Protein AF-A0A1G9VPM2-F1 (afdb_monomer)

Nearest PDB structures (foldseek):
  6loo-assembly1_B  TM=2.259E-01  e=4.393E+00  Alkalihalobacillus alcalophilus ATCC 27647 = CGMCC 1.3604
  2yfb-assembly1_A  TM=1.551E-01  e=5.822E+00  Pseudomonas putida KT2440

Structure (mmCIF, N/CA/C/O backbone):
data_AF-A0A1G9VPM2-F1
#
_entry.id   AF-A0A1G9VPM2-F1
#
loop_
_atom_site.group_PDB
_atom_site.id
_atom_site.type_symbol
_atom_site.label_atom_id
_atom_site.label_alt_id
_atom_site.label_comp_id
_atom_site.label_asym_id
_atom_site.label_entity_id
_atom_site.label_seq_id
_atom_site.pdbx_PDB_ins_code
_atom_site.Cartn_x
_atom_site.Cartn_y
_atom_site.Cartn_z
_atom_site.occupancy
_atom_site.B_iso_or_equiv
_atom_site.auth_seq_id
_atom_site.auth_comp_id
_atom_site.auth_asym_id
_atom_site.auth_atom_id
_atom_site.pdbx_PDB_model_num
ATOM 1 N N . MET A 1 1 ? 4.535 23.748 -28.352 1.00 42.66 1 MET A N 1
ATOM 2 C CA . MET A 1 1 ? 5.182 22.486 -28.785 1.00 42.66 1 MET A CA 1
ATOM 3 C C . MET A 1 1 ? 6.521 22.202 -28.089 1.00 42.66 1 MET A C 1
ATOM 5 O O . MET A 1 1 ? 7.057 21.137 -28.336 1.00 42.66 1 MET A O 1
ATOM 9 N N . TYR A 1 2 ? 7.039 23.071 -27.203 1.00 47.09 2 TYR A N 1
ATOM 10 C CA . TYR A 1 2 ? 8.319 22.842 -26.506 1.00 47.09 2 TYR A CA 1
ATOM 11 C C . TYR A 1 2 ? 8.196 22.424 -25.026 1.00 47.09 2 TYR A C 1
ATOM 13 O O . TYR A 1 2 ? 9.146 21.862 -24.502 1.00 47.09 2 TYR A O 1
ATOM 21 N N . GLU A 1 3 ? 7.049 22.626 -24.366 1.00 48.09 3 GLU A N 1
ATOM 22 C CA . GLU A 1 3 ? 6.873 22.279 -22.938 1.00 48.09 3 GLU A CA 1
ATOM 23 C C . GLU A 1 3 ? 6.737 20.767 -22.681 1.00 48.09 3 GLU A C 1
ATOM 25 O O . GLU A 1 3 ? 7.249 20.265 -21.685 1.00 48.09 3 GLU A O 1
ATOM 30 N N . ASN A 1 4 ? 6.140 20.009 -23.610 1.00 54.69 4 ASN A N 1
ATOM 31 C CA . ASN A 1 4 ? 5.907 18.573 -23.405 1.00 54.69 4 ASN A CA 1
ATOM 32 C C . ASN A 1 4 ? 7.199 17.733 -23.397 1.00 54.69 4 ASN A C 1
ATOM 34 O O . ASN A 1 4 ? 7.243 16.708 -22.731 1.00 54.69 4 ASN A O 1
ATOM 38 N N . ASN A 1 5 ? 8.257 18.154 -24.103 1.00 59.53 5 ASN A N 1
ATOM 39 C CA . ASN A 1 5 ? 9.505 17.378 -24.176 1.00 59.53 5 ASN A CA 1
ATOM 40 C C . ASN A 1 5 ? 10.356 17.495 -22.901 1.00 59.53 5 ASN A C 1
ATOM 42 O O . ASN A 1 5 ? 11.110 16.579 -22.589 1.00 59.53 5 ASN A O 1
ATOM 46 N N . SER A 1 6 ? 10.266 18.611 -22.169 1.00 63.06 6 SER A N 1
ATOM 47 C CA . SER A 1 6 ? 11.008 18.787 -20.913 1.00 63.06 6 SER A CA 1
ATOM 48 C C . SER A 1 6 ? 10.388 18.014 -19.752 1.00 63.06 6 SER A C 1
ATOM 50 O O . SER A 1 6 ? 11.114 17.508 -18.899 1.00 63.06 6 SER A O 1
ATOM 52 N N . GLU A 1 7 ? 9.058 17.915 -19.715 1.00 67.69 7 GLU A N 1
ATOM 53 C CA . GLU A 1 7 ? 8.333 17.210 -18.652 1.00 67.69 7 GLU A CA 1
ATOM 54 C C . GLU A 1 7 ? 8.510 15.686 -18.755 1.00 67.69 7 GLU A C 1
ATOM 56 O O . GLU A 1 7 ? 8.745 15.016 -17.746 1.00 67.69 7 GLU A O 1
ATOM 61 N N . ASP A 1 8 ? 8.504 15.152 -19.979 1.00 70.75 8 ASP A N 1
ATOM 62 C CA . ASP A 1 8 ? 8.717 13.725 -20.248 1.00 70.75 8 ASP A CA 1
ATOM 63 C C . ASP A 1 8 ? 10.149 13.299 -19.884 1.00 70.75 8 ASP A C 1
ATOM 65 O O . ASP A 1 8 ? 10.352 12.378 -19.094 1.00 70.75 8 ASP A O 1
ATOM 69 N N . LEU A 1 9 ? 11.150 14.078 -20.317 1.00 74.69 9 LEU A N 1
ATOM 70 C CA . LEU A 1 9 ? 12.558 13.841 -19.979 1.00 74.69 9 LEU A CA 1
ATOM 71 C C . LEU A 1 9 ? 12.812 13.914 -18.463 1.00 74.69 9 LEU A C 1
ATOM 73 O O . LEU A 1 9 ? 13.590 13.137 -17.914 1.00 74.69 9 LEU A O 1
ATOM 77 N N . THR A 1 10 ? 12.139 14.834 -17.767 1.00 81.62 10 THR A N 1
ATOM 78 C CA . THR A 1 10 ? 12.240 14.942 -16.304 1.00 81.62 10 THR A CA 1
ATOM 79 C C . THR A 1 10 ? 11.663 13.700 -15.626 1.00 81.62 10 THR A C 1
ATOM 81 O O . THR A 1 10 ? 12.243 13.195 -14.665 1.00 81.62 10 THR A O 1
ATOM 84 N N . THR A 1 11 ? 10.549 13.178 -16.141 1.00 82.56 11 THR A N 1
ATOM 85 C CA . THR A 1 11 ? 9.904 11.973 -15.608 1.00 82.56 11 THR A CA 1
ATOM 86 C C . THR A 1 11 ? 10.778 10.739 -15.806 1.00 82.56 11 THR A C 1
ATOM 88 O O . THR A 1 11 ? 10.951 9.970 -14.863 1.00 82.56 11 THR A O 1
ATOM 91 N N . GLU A 1 12 ? 11.379 10.574 -16.985 1.00 85.94 12 GLU A N 1
ATOM 92 C CA . GLU A 1 12 ? 12.291 9.461 -17.277 1.00 85.94 12 GLU A CA 1
ATOM 93 C C . GLU A 1 12 ? 13.514 9.458 -16.353 1.00 85.94 12 GLU A C 1
ATOM 95 O O . GLU A 1 12 ? 13.853 8.418 -15.791 1.00 85.94 12 GLU A O 1
ATOM 100 N N . ILE A 1 13 ? 14.130 10.625 -16.129 1.00 89.56 13 ILE A N 1
ATOM 101 C CA . ILE A 1 13 ? 15.286 10.763 -15.230 1.00 89.56 13 ILE A CA 1
ATOM 102 C C . ILE A 1 13 ? 14.906 10.401 -13.788 1.00 89.56 13 ILE A C 1
ATOM 104 O O . ILE A 1 13 ? 15.665 9.723 -13.090 1.00 89.56 13 ILE A O 1
ATOM 108 N N . ILE A 1 14 ? 13.732 10.845 -13.328 1.00 89.50 14 ILE A N 1
ATOM 109 C CA . ILE A 1 14 ? 13.233 10.516 -11.989 1.00 89.50 14 ILE A CA 1
ATOM 110 C C . ILE A 1 14 ? 12.969 9.015 -11.877 1.00 89.50 14 ILE A C 1
ATOM 112 O O . ILE A 1 14 ? 13.403 8.400 -10.905 1.00 89.50 14 ILE A O 1
ATOM 116 N N . ASP A 1 15 ? 12.285 8.415 -12.850 1.00 90.62 15 ASP A N 1
ATOM 117 C CA . ASP A 1 15 ? 11.987 6.983 -12.843 1.00 90.62 15 ASP A CA 1
ATOM 118 C C . ASP A 1 15 ? 13.286 6.156 -12.868 1.00 90.62 15 ASP A C 1
ATOM 120 O O . ASP A 1 15 ? 13.429 5.235 -12.063 1.00 90.62 15 ASP A O 1
ATOM 124 N N . GLU A 1 16 ? 14.277 6.524 -13.686 1.00 92.44 16 GLU A N 1
ATOM 125 C CA . GLU A 1 16 ? 15.591 5.870 -13.708 1.00 92.44 16 GLU A CA 1
ATOM 126 C C . GLU A 1 16 ? 16.298 5.963 -12.349 1.00 92.44 16 GLU A C 1
ATOM 128 O O . GLU A 1 16 ? 16.756 4.951 -11.807 1.00 92.44 16 GLU A O 1
ATOM 133 N N . PHE A 1 17 ? 16.348 7.160 -11.756 1.00 94.50 17 PHE A N 1
ATOM 134 C CA . PHE A 1 17 ? 16.909 7.350 -10.420 1.00 94.50 17 PHE A CA 1
ATOM 135 C C . PHE A 1 17 ? 16.195 6.472 -9.385 1.00 94.50 17 PHE A C 1
ATOM 137 O O . PHE A 1 17 ? 16.845 5.795 -8.584 1.00 94.50 17 PHE A O 1
ATOM 144 N N . MET A 1 18 ? 14.862 6.441 -9.424 1.00 94.62 18 MET A N 1
ATOM 145 C CA . MET A 1 18 ? 14.044 5.657 -8.503 1.00 94.62 18 MET A CA 1
ATOM 146 C C . MET A 1 18 ? 14.269 4.154 -8.681 1.00 94.62 18 MET A C 1
ATOM 148 O O . MET A 1 18 ? 14.404 3.451 -7.681 1.00 94.62 18 MET A O 1
ATOM 152 N N . PHE A 1 19 ? 14.359 3.647 -9.913 1.00 94.25 19 PHE A N 1
ATOM 153 C CA . PHE A 1 19 ? 14.618 2.225 -10.170 1.00 94.25 19 PHE A CA 1
ATOM 154 C C . PHE A 1 19 ? 16.018 1.807 -9.722 1.00 94.25 19 PHE A C 1
ATOM 156 O O . PHE A 1 19 ? 16.187 0.712 -9.185 1.00 94.25 19 PHE A O 1
ATOM 163 N N . ASN A 1 20 ? 17.006 2.689 -9.881 1.00 94.12 20 ASN A N 1
ATOM 164 C CA . ASN A 1 20 ? 18.365 2.445 -9.411 1.00 94.12 20 ASN A CA 1
ATOM 165 C C . ASN A 1 20 ? 18.451 2.469 -7.877 1.00 94.12 20 ASN A C 1
ATOM 167 O O . ASN A 1 20 ? 19.098 1.607 -7.278 1.00 94.12 20 ASN A O 1
ATOM 171 N N . TYR A 1 21 ? 17.781 3.426 -7.229 1.00 95.88 21 TYR A N 1
ATOM 172 C CA . TYR A 1 21 ? 17.765 3.536 -5.771 1.00 95.88 21 TYR A CA 1
ATOM 173 C C . TYR A 1 21 ? 17.010 2.372 -5.114 1.00 95.88 21 TYR A C 1
ATOM 175 O O . TYR A 1 21 ? 17.500 1.751 -4.166 1.00 95.88 21 TYR A O 1
ATOM 183 N N . TYR A 1 22 ? 15.825 2.042 -5.631 1.00 96.50 22 TYR A N 1
ATOM 184 C CA . TYR A 1 22 ? 14.996 0.938 -5.154 1.00 96.50 22 TYR A CA 1
ATOM 185 C C . TYR A 1 22 ? 15.353 -0.377 -5.848 1.00 96.50 22 TYR A C 1
ATOM 187 O O . TYR A 1 22 ? 14.511 -1.054 -6.439 1.00 96.50 22 TYR A O 1
ATOM 195 N N . SER A 1 23 ? 16.624 -0.757 -5.724 1.00 95.19 23 SER A N 1
ATOM 196 C CA . SER A 1 23 ? 17.124 -2.050 -6.181 1.00 95.19 23 SER A CA 1
ATOM 197 C C . SER A 1 23 ? 16.403 -3.216 -5.494 1.00 95.19 23 SER A C 1
ATOM 199 O O . SER A 1 23 ? 15.784 -3.070 -4.434 1.00 95.19 23 SER A O 1
ATOM 201 N N . SER A 1 24 ? 16.553 -4.428 -6.032 1.00 96.06 24 SER A N 1
ATOM 202 C CA . SER A 1 24 ? 15.981 -5.627 -5.406 1.00 96.06 24 SER A CA 1
ATOM 203 C C . SER A 1 24 ? 16.434 -5.839 -3.958 1.00 96.06 24 SER A C 1
ATOM 205 O O . SER A 1 24 ? 15.692 -6.416 -3.165 1.00 96.06 24 SER A O 1
ATOM 207 N N . GLU A 1 25 ? 17.638 -5.389 -3.592 1.00 96.31 25 GLU A N 1
ATOM 208 C CA . GLU A 1 25 ? 18.121 -5.420 -2.207 1.00 96.31 25 GLU A CA 1
ATOM 209 C C . GLU A 1 25 ? 17.367 -4.428 -1.327 1.00 96.31 25 GLU A C 1
ATOM 211 O O . GLU A 1 25 ? 16.899 -4.801 -0.251 1.00 96.31 25 GLU A O 1
ATOM 216 N N . LYS A 1 26 ? 17.174 -3.195 -1.808 1.00 96.81 26 LYS A N 1
ATOM 217 C CA . LYS A 1 26 ? 16.423 -2.164 -1.087 1.00 96.81 26 LYS A CA 1
ATOM 218 C C . LYS A 1 26 ? 14.962 -2.570 -0.888 1.00 96.81 26 LYS A C 1
ATOM 220 O O . LYS A 1 26 ? 14.427 -2.410 0.203 1.00 96.81 26 LYS A O 1
ATOM 225 N N . ILE A 1 27 ? 14.337 -3.168 -1.902 1.00 97.69 27 ILE A N 1
ATOM 226 C CA . ILE A 1 27 ? 12.969 -3.690 -1.800 1.00 97.69 27 ILE A CA 1
ATOM 227 C C . ILE A 1 27 ? 12.877 -4.856 -0.803 1.00 97.69 27 ILE A C 1
ATOM 229 O O . ILE A 1 27 ? 11.907 -4.950 -0.051 1.00 97.69 27 ILE A O 1
ATOM 233 N N . ARG A 1 28 ? 13.885 -5.737 -0.745 1.00 97.00 28 ARG A N 1
ATOM 234 C CA . ARG A 1 28 ? 13.944 -6.785 0.291 1.00 97.00 28 ARG A CA 1
A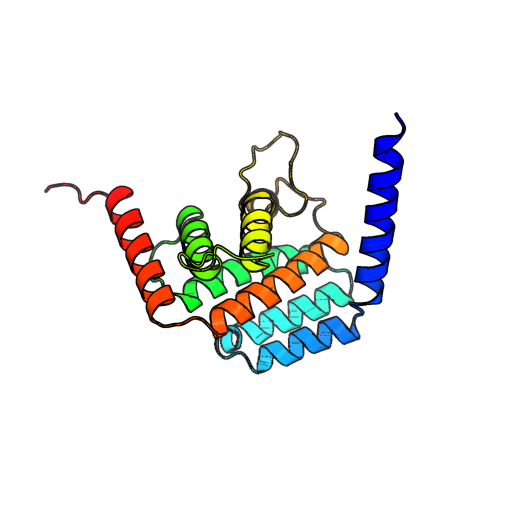TOM 235 C C . ARG A 1 28 ? 14.105 -6.205 1.693 1.00 97.00 28 ARG A C 1
ATOM 237 O O . ARG A 1 28 ? 13.538 -6.769 2.622 1.00 97.00 28 ARG A O 1
ATOM 244 N N . LEU A 1 29 ? 14.837 -5.102 1.841 1.00 97.00 29 LEU A N 1
ATOM 245 C CA . LEU A 1 29 ? 14.984 -4.423 3.127 1.00 97.00 29 LEU A CA 1
ATOM 246 C C . LEU A 1 29 ? 13.644 -3.869 3.630 1.00 97.00 29 LEU A C 1
ATOM 248 O O . LEU A 1 29 ? 13.297 -4.121 4.776 1.00 97.00 29 LEU A O 1
ATOM 252 N N . ILE A 1 30 ? 12.853 -3.233 2.759 1.00 96.75 30 ILE A N 1
ATOM 253 C CA . ILE A 1 30 ? 11.482 -2.799 3.095 1.00 96.75 30 ILE A CA 1
ATOM 254 C C . ILE A 1 30 ? 10.651 -3.992 3.598 1.00 96.75 30 ILE A C 1
ATOM 256 O O . ILE A 1 30 ? 10.010 -3.938 4.643 1.00 96.75 30 ILE A O 1
ATOM 260 N N . ALA A 1 31 ? 10.714 -5.122 2.886 1.00 95.06 31 ALA A N 1
ATOM 261 C CA . ALA A 1 31 ? 10.005 -6.342 3.275 1.00 95.06 31 ALA A CA 1
ATOM 262 C C . ALA A 1 31 ? 10.439 -6.888 4.643 1.00 95.06 31 ALA A C 1
ATOM 264 O O . ALA A 1 31 ? 9.629 -7.465 5.366 1.00 95.06 31 ALA A O 1
ATOM 265 N N . PHE A 1 32 ? 11.725 -6.752 4.961 1.00 96.06 32 PHE A N 1
ATOM 266 C CA . PHE A 1 32 ? 12.292 -7.162 6.237 1.00 96.06 32 PHE A CA 1
ATOM 267 C C . PHE A 1 32 ? 11.815 -6.250 7.373 1.00 96.06 32 PHE A C 1
ATOM 269 O O . PHE A 1 32 ? 11.436 -6.742 8.432 1.00 96.06 32 PHE A O 1
ATOM 276 N N . GLU A 1 33 ? 11.748 -4.939 7.144 1.00 95.88 33 GLU A N 1
ATOM 277 C CA . GLU A 1 33 ? 11.209 -3.974 8.110 1.00 95.88 33 GLU A CA 1
ATOM 278 C C . GLU A 1 33 ? 9.733 -4.264 8.436 1.00 95.88 33 GLU A C 1
ATOM 280 O O . GLU A 1 33 ? 9.337 -4.209 9.605 1.00 95.88 33 GLU A O 1
ATOM 285 N N . TRP A 1 34 ? 8.943 -4.700 7.446 1.00 97.56 34 TRP A N 1
ATOM 286 C CA . TRP A 1 34 ? 7.556 -5.136 7.657 1.00 97.56 34 TRP A CA 1
ATOM 287 C C . TRP A 1 34 ? 7.410 -6.300 8.646 1.00 97.56 34 TRP A C 1
ATOM 289 O O . TRP A 1 34 ? 6.360 -6.415 9.276 1.00 97.56 34 TRP A O 1
ATOM 299 N N . GLU A 1 35 ? 8.433 -7.139 8.842 1.00 95.19 35 GLU A N 1
ATOM 300 C CA . GLU A 1 35 ? 8.371 -8.249 9.808 1.00 95.19 35 GLU A CA 1
ATOM 301 C C . GLU A 1 35 ? 8.251 -7.770 11.259 1.00 95.19 35 GLU A C 1
ATOM 303 O O . GLU A 1 35 ? 7.728 -8.494 12.106 1.00 95.19 35 GLU A O 1
ATOM 308 N N . SER A 1 36 ? 8.704 -6.545 11.539 1.00 94.50 36 SER A N 1
ATOM 309 C CA . SER A 1 36 ? 8.585 -5.911 12.856 1.00 94.50 36 SER A CA 1
ATOM 310 C C . SER A 1 36 ? 7.234 -5.218 13.082 1.00 94.50 36 SER A C 1
ATOM 312 O O . SER A 1 36 ? 6.913 -4.830 14.206 1.00 94.50 36 SER A O 1
ATOM 314 N N . ASN A 1 37 ? 6.424 -5.079 12.030 1.00 95.31 37 ASN A N 1
ATOM 315 C CA . ASN A 1 37 ? 5.130 -4.419 12.082 1.00 95.31 37 ASN A CA 1
ATOM 316 C C . ASN A 1 37 ? 4.030 -5.437 12.436 1.00 95.31 37 ASN A C 1
ATOM 318 O O . ASN A 1 37 ? 3.576 -6.216 11.594 1.00 95.31 37 ASN A O 1
ATOM 322 N N . GLU A 1 38 ? 3.559 -5.419 13.687 1.00 94.75 38 GLU A N 1
ATOM 323 C CA . GLU A 1 38 ? 2.528 -6.358 14.167 1.00 94.75 38 GLU A CA 1
ATOM 324 C C . GLU A 1 38 ? 1.207 -6.268 13.376 1.00 94.75 38 GLU A C 1
ATOM 326 O O . GLU A 1 38 ? 0.489 -7.264 13.289 1.00 94.75 38 GLU A O 1
ATOM 331 N N . LEU A 1 39 ? 0.908 -5.132 12.727 1.00 95.44 39 LEU A N 1
ATOM 332 C CA . LEU A 1 39 ? -0.257 -4.983 11.840 1.00 95.44 39 LEU A CA 1
ATOM 333 C C . LEU A 1 39 ? -0.165 -5.883 10.595 1.00 95.44 39 LEU A C 1
ATOM 335 O O . LEU A 1 39 ? -1.180 -6.239 9.998 1.00 95.44 39 LEU A O 1
ATOM 339 N N . LEU A 1 40 ? 1.052 -6.250 10.188 1.00 97.75 40 LEU A N 1
ATOM 340 C CA . LEU A 1 40 ? 1.327 -6.997 8.960 1.00 97.75 40 LEU A CA 1
ATOM 341 C C . LEU A 1 40 ? 1.580 -8.486 9.196 1.00 97.75 40 LEU A C 1
ATOM 343 O O . LEU A 1 40 ? 1.623 -9.257 8.236 1.00 97.75 40 LEU A O 1
ATOM 347 N N . LYS A 1 41 ? 1.701 -8.917 10.453 1.00 95.94 41 LYS A N 1
ATOM 348 C CA . LYS A 1 41 ? 2.114 -10.273 10.841 1.00 95.94 41 LYS A CA 1
ATOM 349 C C . LYS A 1 41 ? 1.310 -11.384 10.168 1.00 95.94 41 LYS A C 1
ATOM 351 O O . LYS A 1 41 ? 1.886 -12.324 9.626 1.00 95.94 41 LYS A O 1
ATOM 356 N N . GLU A 1 42 ? -0.014 -11.248 10.135 1.00 96.19 42 GLU A N 1
ATOM 357 C CA . GLU A 1 42 ? -0.910 -12.229 9.503 1.00 96.19 42 GLU A CA 1
ATOM 358 C C . GLU A 1 42 ? -0.837 -12.215 7.965 1.00 96.19 42 GLU A C 1
ATOM 360 O O . GLU A 1 42 ? -1.259 -13.164 7.304 1.00 96.19 42 GLU A O 1
ATOM 365 N N . ARG A 1 43 ? -0.272 -11.152 7.382 1.00 97.44 43 ARG A N 1
ATOM 366 C CA . ARG A 1 43 ? -0.159 -10.925 5.934 1.00 97.44 43 ARG A CA 1
ATOM 367 C C . ARG A 1 43 ? 1.242 -11.225 5.400 1.00 97.44 43 ARG A C 1
ATOM 369 O O . ARG A 1 43 ? 1.425 -11.255 4.184 1.00 97.44 43 ARG A O 1
ATOM 376 N N . MET A 1 44 ? 2.224 -11.490 6.264 1.00 97.25 44 MET A N 1
ATOM 377 C CA . MET A 1 44 ? 3.633 -11.601 5.866 1.00 97.25 44 MET A CA 1
ATOM 378 C C . MET A 1 44 ? 3.904 -12.656 4.792 1.00 97.25 44 MET A C 1
ATOM 380 O O . MET A 1 44 ? 4.753 -12.439 3.930 1.00 97.25 44 MET A O 1
ATOM 384 N N . SER A 1 45 ? 3.182 -13.779 4.784 1.00 97.62 45 SER A N 1
ATOM 385 C CA . SER A 1 45 ? 3.322 -14.785 3.720 1.00 97.62 45 SER A CA 1
ATOM 386 C C . SER A 1 45 ? 2.937 -14.226 2.343 1.00 97.62 45 SER A C 1
ATOM 388 O O . SER A 1 45 ? 3.639 -14.461 1.361 1.00 97.62 45 SER A O 1
ATOM 390 N N . ILE A 1 46 ? 1.870 -13.425 2.277 1.00 98.44 46 ILE A N 1
ATOM 391 C CA . ILE A 1 46 ? 1.421 -12.739 1.060 1.00 98.44 46 ILE A CA 1
ATOM 392 C C . ILE A 1 46 ? 2.441 -11.668 0.662 1.00 98.44 46 ILE A C 1
ATOM 394 O O . ILE A 1 46 ? 2.834 -11.599 -0.502 1.00 98.44 46 ILE A O 1
ATOM 398 N N . LEU A 1 47 ? 2.909 -10.863 1.619 1.00 98.38 47 LEU A N 1
ATOM 399 C CA . LEU A 1 47 ? 3.843 -9.763 1.359 1.00 98.38 47 LEU A CA 1
ATOM 400 C C . LEU A 1 47 ? 5.215 -10.259 0.878 1.00 98.38 47 LEU A C 1
ATOM 402 O O . LEU A 1 47 ? 5.778 -9.699 -0.061 1.00 98.38 47 LEU A O 1
ATOM 406 N N . ARG A 1 48 ? 5.725 -11.368 1.422 1.00 97.62 48 ARG A N 1
ATOM 407 C CA . ARG A 1 48 ? 6.954 -12.003 0.915 1.00 97.62 48 ARG A CA 1
ATOM 408 C C . ARG A 1 48 ? 6.799 -12.451 -0.543 1.00 97.62 48 ARG A C 1
ATOM 410 O O . ARG A 1 48 ? 7.689 -12.199 -1.355 1.00 97.62 48 ARG A O 1
ATOM 417 N N . ASN A 1 49 ? 5.650 -13.031 -0.902 1.00 98.31 49 ASN A N 1
ATOM 418 C CA . ASN A 1 49 ? 5.359 -13.418 -2.287 1.00 98.31 49 ASN A CA 1
ATOM 419 C C . ASN A 1 49 ? 5.280 -12.205 -3.223 1.00 98.31 49 ASN A C 1
ATOM 421 O O . ASN A 1 49 ? 5.771 -12.268 -4.347 1.00 98.31 49 ASN A O 1
ATOM 425 N N . VAL A 1 50 ? 4.707 -11.092 -2.761 1.00 98.44 50 VAL A N 1
ATOM 426 C CA . VAL A 1 50 ? 4.652 -9.824 -3.507 1.00 98.44 50 VAL A CA 1
ATOM 427 C C . VAL A 1 50 ? 6.054 -9.326 -3.856 1.00 98.44 50 VAL A C 1
ATOM 429 O O . VAL A 1 50 ? 6.300 -8.953 -5.005 1.00 98.44 50 VAL A O 1
ATOM 432 N N . ILE A 1 51 ? 6.974 -9.336 -2.891 1.00 98.31 51 ILE A N 1
ATOM 433 C CA . ILE A 1 51 ? 8.350 -8.869 -3.096 1.00 98.31 51 ILE A CA 1
ATOM 434 C C . ILE A 1 51 ? 9.137 -9.808 -4.011 1.00 98.31 51 ILE A C 1
ATOM 436 O O . ILE A 1 51 ? 9.879 -9.349 -4.882 1.00 98.31 51 ILE A O 1
ATOM 440 N N . MET A 1 52 ? 8.935 -11.120 -3.876 1.00 98.25 52 MET A N 1
ATOM 441 C CA . MET A 1 52 ? 9.490 -12.092 -4.816 1.00 98.25 52 MET A CA 1
ATOM 442 C C . MET A 1 52 ? 8.973 -11.842 -6.240 1.00 98.25 52 MET A C 1
ATOM 444 O O . MET A 1 52 ? 9.770 -11.753 -7.171 1.00 98.25 52 MET A O 1
ATOM 448 N N . ALA A 1 53 ? 7.660 -11.659 -6.402 1.00 98.56 53 ALA A N 1
ATOM 449 C CA . ALA A 1 53 ? 7.032 -11.370 -7.687 1.00 98.56 53 ALA A CA 1
ATOM 450 C C . ALA A 1 53 ? 7.570 -10.073 -8.313 1.00 98.56 53 ALA A C 1
ATOM 452 O O . ALA A 1 53 ? 7.908 -10.068 -9.493 1.00 98.56 53 ALA A O 1
ATOM 453 N N . HIS A 1 54 ? 7.725 -9.003 -7.528 1.00 98.50 54 HIS A N 1
ATOM 454 C CA . HIS A 1 54 ? 8.284 -7.737 -8.010 1.00 98.50 54 HIS A CA 1
ATOM 455 C C . HIS A 1 54 ? 9.701 -7.913 -8.565 1.00 98.50 54 HIS A C 1
ATOM 457 O O . HIS A 1 54 ? 9.984 -7.508 -9.690 1.00 98.50 54 HIS A O 1
ATOM 463 N N . ASN A 1 55 ? 10.570 -8.576 -7.799 1.00 97.81 55 ASN A N 1
ATOM 464 C CA . ASN A 1 55 ? 11.960 -8.812 -8.190 1.00 97.81 55 ASN A CA 1
ATOM 465 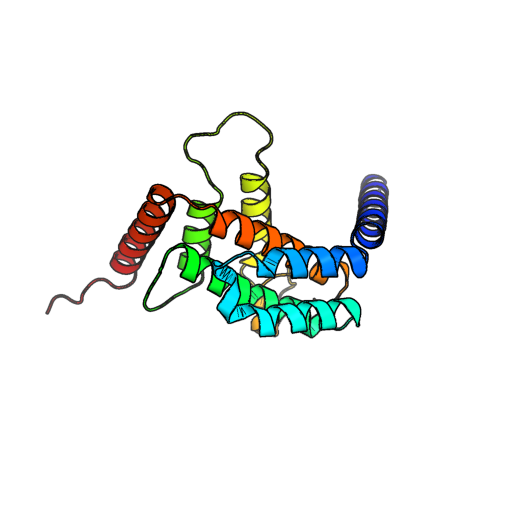C C . ASN A 1 55 ? 12.093 -9.731 -9.416 1.00 97.81 55 ASN A C 1
ATOM 467 O O . ASN A 1 55 ? 13.092 -9.657 -10.123 1.00 97.81 55 ASN A O 1
ATOM 471 N N . LEU A 1 56 ? 11.092 -10.575 -9.685 1.00 98.19 56 LEU A N 1
ATOM 472 C CA . LEU A 1 56 ? 11.014 -11.423 -10.880 1.00 98.19 56 LEU A CA 1
ATOM 473 C C . LEU A 1 56 ? 10.304 -10.744 -12.067 1.00 98.19 56 LEU A C 1
ATOM 475 O O . LEU A 1 56 ? 10.077 -11.390 -13.088 1.00 98.19 56 LEU A O 1
ATOM 479 N N . GLY A 1 57 ? 9.910 -9.472 -11.949 1.00 98.00 57 GLY A N 1
ATOM 480 C CA . GLY A 1 57 ? 9.192 -8.751 -13.005 1.00 98.00 57 GLY A CA 1
ATOM 481 C C . GLY A 1 57 ? 7.710 -9.122 -13.142 1.00 98.00 57 GLY A C 1
ATOM 482 O O . GLY A 1 57 ? 7.052 -8.733 -14.105 1.00 98.00 57 GLY A O 1
ATOM 483 N N . MET A 1 58 ? 7.144 -9.860 -12.184 1.00 98.50 58 MET A N 1
ATOM 484 C CA . MET A 1 58 ? 5.750 -10.317 -12.187 1.00 98.50 58 MET A CA 1
ATOM 485 C C . MET A 1 58 ? 4.789 -9.232 -11.665 1.00 98.50 58 MET A C 1
ATOM 487 O O . MET A 1 58 ? 3.971 -9.464 -10.772 1.00 98.50 58 MET A O 1
ATOM 491 N N . TYR A 1 59 ? 4.859 -8.029 -12.240 1.00 98.31 59 TYR A N 1
ATOM 492 C CA . TYR A 1 59 ? 4.132 -6.842 -11.768 1.00 98.31 59 TYR A CA 1
ATOM 493 C C . TYR A 1 59 ? 2.607 -6.997 -11.809 1.00 98.31 59 TYR A C 1
ATOM 495 O O . TYR A 1 59 ? 1.902 -6.463 -10.949 1.00 98.31 59 TYR A O 1
ATOM 503 N N . ASN A 1 60 ? 2.089 -7.788 -12.756 1.00 97.69 60 ASN A N 1
ATOM 504 C CA . ASN A 1 60 ? 0.664 -8.118 -12.84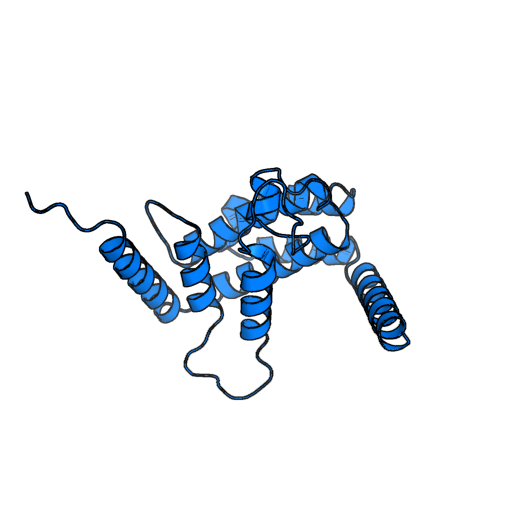8 1.00 97.69 60 ASN A CA 1
ATOM 505 C C . ASN A 1 60 ? 0.134 -8.847 -11.606 1.00 97.69 60 ASN A C 1
ATOM 507 O O . ASN A 1 60 ? -1.071 -8.805 -11.370 1.00 97.69 60 ASN A O 1
ATOM 511 N N . VAL A 1 61 ? 1.015 -9.506 -10.844 1.00 97.69 61 VAL A N 1
ATOM 512 C CA . VAL A 1 61 ? 0.704 -10.153 -9.563 1.00 97.69 61 VAL A CA 1
ATOM 513 C C . VAL A 1 61 ? 0.900 -9.160 -8.422 1.00 97.69 61 VAL A C 1
ATOM 515 O O . VAL A 1 61 ? -0.007 -8.963 -7.618 1.00 97.69 61 VAL A O 1
ATOM 518 N N . THR A 1 62 ? 2.049 -8.479 -8.384 1.00 98.38 62 THR A N 1
ATOM 519 C CA . THR A 1 62 ? 2.418 -7.558 -7.298 1.00 98.38 62 THR A CA 1
ATOM 520 C C . THR A 1 62 ? 1.363 -6.478 -7.056 1.00 98.38 62 THR A C 1
ATOM 522 O O . THR A 1 62 ? 0.931 -6.283 -5.920 1.00 98.38 62 THR A O 1
ATOM 525 N N . ILE A 1 63 ? 0.926 -5.796 -8.120 1.00 97.69 63 ILE A N 1
ATOM 526 C CA . ILE A 1 63 ? 0.045 -4.623 -8.028 1.00 97.69 63 ILE A CA 1
ATOM 527 C C . ILE A 1 63 ? -1.326 -4.974 -7.421 1.00 97.69 63 ILE A C 1
ATOM 529 O O . ILE A 1 63 ? -1.652 -4.439 -6.361 1.00 97.69 63 ILE A O 1
ATOM 533 N N . PRO A 1 64 ? -2.144 -5.874 -8.006 1.00 96.94 64 PRO A N 1
ATOM 534 C CA . PRO A 1 64 ? -3.461 -6.181 -7.451 1.00 96.94 64 PRO A CA 1
ATOM 535 C C . PRO A 1 64 ? -3.374 -6.830 -6.066 1.00 96.94 64 PRO A C 1
ATOM 537 O O . PRO A 1 64 ? -4.216 -6.548 -5.209 1.00 96.94 64 PRO A O 1
ATOM 540 N N . THR A 1 65 ? -2.353 -7.654 -5.803 1.00 98.00 65 THR A N 1
ATOM 541 C CA . THR A 1 65 ? -2.166 -8.235 -4.470 1.00 98.00 65 THR A CA 1
ATOM 542 C C . THR A 1 65 ? -1.939 -7.140 -3.431 1.00 98.00 65 THR A C 1
ATOM 544 O O . THR A 1 65 ? -2.669 -7.106 -2.444 1.00 98.00 65 THR A O 1
ATOM 547 N N . LEU A 1 66 ? -1.026 -6.193 -3.657 1.00 97.75 66 LEU A N 1
ATOM 548 C CA . LEU A 1 66 ? -0.805 -5.106 -2.699 1.00 97.75 66 LEU A CA 1
ATOM 549 C C . LEU A 1 66 ? -2.004 -4.177 -2.552 1.00 97.75 66 LEU A C 1
ATOM 551 O O . LEU A 1 66 ? -2.349 -3.838 -1.426 1.00 97.75 66 LEU A O 1
ATOM 555 N N . LEU A 1 67 ? -2.674 -3.806 -3.647 1.00 95.56 67 LEU A N 1
ATOM 556 C CA . LEU A 1 67 ? -3.854 -2.936 -3.580 1.00 95.56 67 LEU A CA 1
ATOM 557 C C . LEU A 1 67 ? -4.960 -3.535 -2.700 1.00 95.56 67 LEU A C 1
ATOM 559 O O . LEU A 1 67 ? -5.592 -2.818 -1.928 1.00 95.56 67 LEU A O 1
ATOM 563 N N . THR A 1 68 ? -5.166 -4.853 -2.770 1.00 94.31 68 THR A N 1
ATOM 564 C CA . THR A 1 68 ? -6.137 -5.534 -1.896 1.00 94.31 68 THR A CA 1
ATOM 565 C C . THR A 1 68 ? -5.653 -5.643 -0.450 1.00 94.31 68 THR A C 1
ATOM 567 O O . THR A 1 68 ? -6.446 -5.444 0.471 1.00 94.31 68 THR A O 1
ATOM 570 N N . GLN A 1 69 ? -4.362 -5.918 -0.220 1.00 97.06 69 GLN A N 1
ATOM 571 C CA . GLN A 1 69 ? -3.808 -5.949 1.137 1.00 97.06 69 GLN A CA 1
ATOM 572 C C . GLN A 1 69 ? -3.844 -4.571 1.800 1.00 97.06 69 GLN A C 1
ATOM 574 O O . GLN A 1 69 ? -4.121 -4.493 2.990 1.00 97.06 69 GLN A O 1
ATO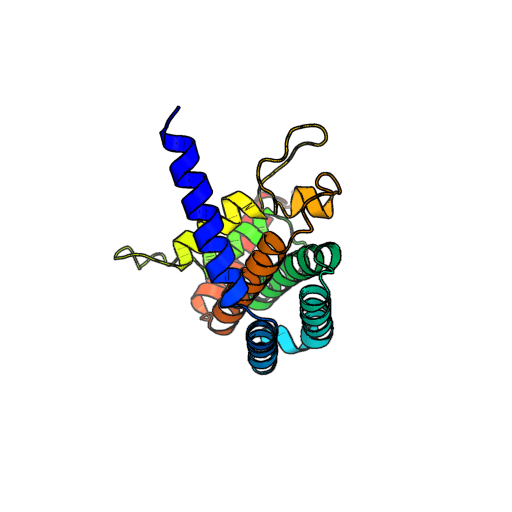M 579 N N . LEU A 1 70 ? -3.636 -3.497 1.040 1.00 95.62 70 LEU A N 1
ATOM 580 C CA . LEU A 1 70 ? -3.680 -2.117 1.515 1.00 95.62 70 LEU A CA 1
ATOM 581 C C . LEU A 1 70 ? -5.047 -1.749 2.104 1.00 95.62 70 LEU A C 1
ATOM 583 O O . LEU A 1 70 ? -5.122 -1.176 3.187 1.00 95.62 70 LEU A O 1
ATOM 587 N N . GLU A 1 71 ? -6.137 -2.133 1.428 1.00 93.81 71 GLU A N 1
ATOM 588 C CA . GLU A 1 71 ? -7.496 -1.974 1.965 1.00 93.81 71 GLU A CA 1
ATOM 589 C C . GLU A 1 71 ? -7.677 -2.768 3.263 1.00 93.81 71 GLU A C 1
ATOM 591 O O . GLU A 1 71 ? -8.260 -2.260 4.218 1.00 93.81 71 GLU A O 1
ATOM 596 N N . GLY A 1 72 ? -7.146 -3.994 3.321 1.00 95.94 72 GLY A N 1
ATOM 597 C CA . GLY A 1 72 ? -7.169 -4.821 4.527 1.00 95.94 72 GLY A CA 1
ATOM 598 C C . GLY A 1 72 ? -6.433 -4.177 5.702 1.00 95.94 72 GLY A C 1
ATOM 599 O O . GLY A 1 72 ? -6.994 -4.086 6.789 1.00 95.94 72 GLY A O 1
ATOM 600 N N . VAL A 1 73 ? -5.226 -3.662 5.461 1.00 97.19 73 VAL A N 1
ATOM 601 C CA . VAL A 1 73 ? -4.418 -2.937 6.454 1.00 97.19 73 VAL A CA 1
ATOM 602 C C . VAL A 1 73 ? -5.199 -1.750 7.012 1.00 97.19 73 VAL A C 1
ATOM 604 O O . VAL A 1 73 ? -5.333 -1.644 8.225 1.00 97.19 73 VAL A O 1
ATOM 607 N N . LEU A 1 74 ? -5.807 -0.918 6.157 1.00 95.88 74 LEU A N 1
ATOM 608 C CA . LEU A 1 74 ? -6.635 0.210 6.607 1.00 95.88 74 LEU A CA 1
ATOM 609 C C . LEU A 1 74 ? -7.813 -0.240 7.485 1.00 95.88 74 LEU A C 1
ATOM 611 O O . LEU A 1 74 ? -8.139 0.407 8.479 1.00 95.88 74 LEU A O 1
ATOM 615 N N . ILE A 1 75 ? -8.470 -1.348 7.146 1.00 96.88 75 ILE A N 1
ATOM 616 C CA . ILE A 1 75 ? -9.577 -1.882 7.949 1.00 96.88 75 ILE A CA 1
ATOM 617 C C . ILE A 1 75 ? -9.101 -2.350 9.326 1.00 96.88 75 ILE A C 1
ATOM 619 O O . ILE A 1 75 ? -9.760 -2.042 10.329 1.00 96.88 75 ILE A O 1
ATOM 623 N N . ASP A 1 76 ? -7.960 -3.032 9.378 1.00 96.94 76 ASP A N 1
ATOM 624 C CA . ASP A 1 76 ? -7.377 -3.553 10.613 1.00 96.94 76 ASP A CA 1
ATOM 625 C C . ASP A 1 76 ? -6.871 -2.415 11.512 1.00 96.94 76 ASP A C 1
ATOM 627 O O . ASP A 1 76 ? -7.189 -2.399 12.704 1.00 96.94 76 ASP A O 1
ATOM 631 N N . THR A 1 77 ? -6.209 -1.400 10.939 1.00 96.94 77 THR A N 1
ATOM 632 C CA . THR A 1 77 ? -5.738 -0.188 11.638 1.00 96.94 77 THR A CA 1
ATOM 633 C C . THR A 1 77 ? -6.845 0.472 12.459 1.00 96.94 77 THR A C 1
ATOM 635 O O . THR A 1 77 ? -6.630 0.884 13.598 1.00 96.94 77 THR A O 1
ATOM 638 N N . PHE A 1 78 ? -8.055 0.566 11.903 1.00 97.00 78 PHE A N 1
ATOM 639 C CA . PHE A 1 78 ? -9.194 1.206 12.568 1.00 97.00 78 PHE A CA 1
ATOM 640 C C . PHE A 1 78 ? -10.130 0.211 13.277 1.00 97.00 78 PHE A C 1
ATOM 642 O O . PHE A 1 78 ? -11.115 0.632 13.897 1.00 97.00 78 PHE A O 1
ATOM 649 N N . ASN A 1 79 ? -9.830 -1.094 13.222 1.00 95.81 79 ASN A N 1
ATOM 650 C CA . ASN A 1 79 ? -10.641 -2.189 13.765 1.00 95.81 79 ASN A CA 1
ATOM 651 C C . ASN A 1 79 ? -12.104 -2.133 13.274 1.00 95.81 79 ASN A C 1
ATOM 653 O O . ASN A 1 79 ? -13.069 -2.210 14.048 1.00 95.81 79 ASN A O 1
ATOM 657 N N . ILE A 1 80 ? -12.285 -1.929 11.966 1.00 96.31 80 ILE A N 1
ATOM 658 C CA . ILE A 1 80 ? -13.610 -1.818 11.350 1.00 96.31 80 ILE A CA 1
ATOM 659 C C . ILE A 1 80 ? -14.190 -3.209 11.098 1.00 96.31 80 ILE A C 1
ATOM 661 O O . ILE A 1 80 ? -13.640 -4.021 10.369 1.00 96.31 80 ILE A O 1
ATOM 665 N N . ARG A 1 81 ? -15.379 -3.467 11.651 1.00 93.25 81 ARG A N 1
ATOM 666 C CA . ARG A 1 81 ? -16.126 -4.718 11.434 1.00 93.25 81 ARG A CA 1
ATOM 667 C C . ARG A 1 81 ? -17.337 -4.506 10.536 1.00 93.25 81 ARG A C 1
ATOM 669 O O . ARG A 1 81 ? -17.934 -3.427 10.552 1.00 93.25 81 ARG A O 1
ATOM 676 N N . GLY A 1 82 ? -17.757 -5.545 9.817 1.00 91.88 82 GLY A N 1
ATOM 677 C CA . GLY A 1 82 ? -18.950 -5.543 8.960 1.00 91.88 82 GLY A CA 1
ATOM 678 C C . GLY A 1 82 ? -18.666 -5.126 7.514 1.00 91.88 82 GLY A C 1
ATOM 679 O O . GLY A 1 82 ? -17.527 -5.156 7.069 1.00 91.88 82 GLY A O 1
ATOM 680 N N . LYS A 1 83 ? -19.710 -4.742 6.766 1.00 90.38 83 LYS A N 1
ATOM 681 C CA . LYS A 1 83 ? -19.589 -4.416 5.335 1.00 90.38 83 LYS A CA 1
ATOM 682 C C . LYS A 1 83 ? -18.645 -3.229 5.100 1.00 90.38 83 LYS A C 1
ATOM 684 O O . LYS A 1 83 ? -18.786 -2.190 5.756 1.00 90.38 83 LYS A O 1
ATOM 689 N N . VAL A 1 84 ? -17.743 -3.399 4.138 1.00 90.81 84 VAL A N 1
ATOM 690 C CA . VAL A 1 84 ? -16.793 -2.393 3.651 1.00 90.81 84 VAL A CA 1
ATOM 691 C C . VAL A 1 84 ? -17.135 -2.060 2.201 1.00 90.81 84 VAL A C 1
ATOM 693 O O . VAL A 1 84 ? -17.525 -2.936 1.429 1.00 90.81 84 VAL A O 1
ATOM 696 N N . ASP A 1 85 ? -17.042 -0.785 1.848 1.00 89.88 85 ASP A N 1
ATOM 697 C CA . ASP A 1 85 ? -17.181 -0.290 0.482 1.00 89.88 85 ASP A CA 1
ATOM 698 C C . ASP A 1 85 ? -16.137 0.805 0.221 1.00 89.88 85 ASP A C 1
ATOM 700 O O . ASP A 1 85 ? -15.457 1.247 1.147 1.00 89.88 85 ASP A O 1
ATOM 704 N N . GLY A 1 86 ? -15.997 1.243 -1.034 1.00 87.50 86 GLY A N 1
ATOM 705 C CA . GLY A 1 86 ? -14.958 2.206 -1.414 1.00 87.50 86 GLY A CA 1
ATOM 706 C C . GLY A 1 86 ? -15.010 3.527 -0.638 1.00 87.50 86 GLY A C 1
ATOM 707 O O . GLY A 1 86 ? -13.960 4.095 -0.353 1.00 87.50 86 GLY A O 1
ATOM 708 N N . LYS A 1 87 ? -16.200 3.984 -0.208 1.00 90.44 87 LYS A N 1
ATOM 709 C CA . LYS A 1 87 ? -16.307 5.229 0.568 1.00 90.44 87 LYS A CA 1
ATOM 710 C C . LYS A 1 87 ? -15.771 5.056 1.986 1.00 90.44 87 LYS A C 1
ATOM 712 O O . LYS A 1 87 ? -15.238 6.001 2.555 1.00 90.44 87 LYS A O 1
ATOM 717 N N . ILE A 1 88 ? -15.898 3.857 2.556 1.00 94.06 88 ILE A N 1
ATOM 718 C CA . ILE A 1 88 ? -15.286 3.534 3.849 1.00 94.06 88 ILE A CA 1
ATOM 719 C C . ILE A 1 88 ? -13.762 3.621 3.739 1.00 94.06 88 ILE A C 1
ATOM 721 O O . ILE A 1 88 ? -13.159 4.273 4.581 1.00 94.06 88 ILE A O 1
ATOM 725 N N . ILE A 1 89 ? -13.155 3.041 2.700 1.00 93.06 89 ILE A N 1
ATOM 726 C CA . ILE A 1 89 ? -11.696 3.106 2.500 1.00 93.06 89 ILE A CA 1
ATOM 727 C C . ILE A 1 89 ? -11.219 4.559 2.377 1.00 93.06 89 ILE A C 1
ATOM 729 O O . ILE A 1 89 ? -10.283 4.950 3.068 1.00 93.06 89 ILE A O 1
ATOM 733 N N . GLU A 1 90 ? -11.909 5.372 1.574 1.00 91.19 90 GLU A N 1
ATOM 734 C CA . GLU A 1 90 ? -11.611 6.803 1.413 1.00 91.19 90 GLU A CA 1
ATOM 735 C C . GLU A 1 90 ? -11.664 7.559 2.755 1.00 91.19 90 GLU A C 1
ATOM 737 O O . GLU A 1 90 ? -10.728 8.274 3.099 1.00 91.19 90 GLU A O 1
ATOM 742 N N . LEU A 1 91 ? -12.711 7.344 3.564 1.00 93.44 91 LEU A N 1
ATOM 743 C CA . LEU A 1 91 ? -12.855 7.987 4.878 1.00 93.44 91 LEU A CA 1
ATOM 744 C C . LEU A 1 91 ? -11.766 7.573 5.877 1.00 93.44 91 LEU A C 1
ATOM 746 O O . LEU A 1 91 ? -11.343 8.390 6.696 1.00 93.44 91 LEU A O 1
ATOM 750 N N . LEU A 1 92 ? -11.346 6.304 5.859 1.00 94.62 92 LEU A N 1
ATOM 751 C CA . LEU A 1 92 ? -10.279 5.821 6.738 1.00 94.62 92 LEU A CA 1
ATOM 752 C C . LEU A 1 92 ? -8.930 6.406 6.337 1.00 94.62 92 LEU A C 1
ATOM 754 O O . LEU A 1 92 ? -8.174 6.828 7.208 1.00 94.62 92 LEU A O 1
ATOM 758 N N . LEU A 1 93 ? -8.661 6.489 5.035 1.00 92.56 93 LEU A N 1
ATOM 759 C CA . LEU A 1 93 ? -7.448 7.112 4.528 1.00 92.56 93 LEU A CA 1
ATOM 760 C C . LEU A 1 93 ? -7.390 8.604 4.866 1.00 92.56 93 LEU A C 1
ATOM 762 O O . LEU A 1 93 ? -6.364 9.077 5.348 1.00 92.56 93 LEU A O 1
ATOM 766 N N . GLU A 1 94 ? -8.495 9.331 4.678 1.00 91.50 94 GLU A N 1
ATOM 767 C CA . GLU A 1 94 ? -8.620 10.719 5.135 1.00 91.50 94 GLU A CA 1
ATOM 768 C C . GLU A 1 94 ? -8.295 10.835 6.625 1.00 91.50 94 GLU A C 1
ATOM 770 O O . GLU A 1 94 ? -7.550 11.718 7.026 1.00 91.50 94 GLU A O 1
ATOM 775 N N . CYS A 1 95 ? -8.832 9.942 7.458 1.00 92.19 95 CYS A N 1
ATOM 776 C CA . CYS A 1 95 ? -8.571 9.962 8.896 1.00 92.19 95 CYS A CA 1
ATOM 777 C C . CYS A 1 95 ? -7.131 9.619 9.279 1.00 92.19 95 CYS A C 1
ATOM 779 O O . CYS A 1 95 ? -6.687 10.090 10.330 1.00 92.19 95 CYS A O 1
ATOM 781 N N . LEU A 1 96 ? -6.459 8.781 8.488 1.00 92.06 96 LEU A N 1
ATOM 782 C CA . LEU A 1 96 ? -5.078 8.372 8.714 1.00 92.06 96 LEU A CA 1
ATOM 783 C C . LEU A 1 96 ? -4.109 9.506 8.366 1.00 92.06 96 LEU A C 1
ATOM 785 O O . LEU A 1 96 ? -3.234 9.817 9.166 1.00 92.06 96 LEU A O 1
ATOM 789 N N . LEU A 1 97 ? -4.301 10.119 7.196 1.00 89.56 97 LEU A N 1
ATOM 790 C CA . LEU A 1 97 ? -3.337 11.034 6.585 1.00 89.56 97 LEU A CA 1
ATOM 791 C C . LEU A 1 97 ? -3.650 12.515 6.828 1.00 89.56 97 LEU A C 1
ATOM 793 O O . LEU A 1 97 ? -2.749 13.341 6.877 1.00 89.56 97 LEU A O 1
ATOM 797 N N . LYS A 1 98 ? -4.917 12.900 7.002 1.00 83.62 98 LYS A N 1
ATOM 798 C CA . LYS A 1 98 ? -5.233 14.303 7.292 1.00 83.62 98 LYS A CA 1
ATOM 799 C C . LYS A 1 98 ? -5.195 14.550 8.793 1.00 83.62 98 LYS A C 1
ATOM 801 O O . LYS A 1 98 ? -5.981 13.982 9.564 1.00 83.62 98 LYS A O 1
ATOM 806 N N . ASP A 1 99 ? -4.288 15.433 9.193 1.00 69.31 99 ASP A N 1
ATOM 807 C CA . ASP A 1 99 ? -4.331 16.061 10.504 1.00 69.31 99 ASP A CA 1
ATOM 808 C C . ASP A 1 99 ? -5.108 17.370 10.423 1.00 69.31 99 ASP A C 1
ATOM 810 O O . ASP A 1 99 ? -4.786 18.239 9.618 1.00 69.31 99 ASP A O 1
ATOM 814 N N . ASP A 1 100 ? -6.116 17.522 11.284 1.00 61.72 100 ASP A N 1
ATOM 815 C CA . ASP A 1 100 ? -6.940 18.739 11.328 1.00 61.72 100 ASP A CA 1
ATOM 816 C C . ASP A 1 100 ? -6.155 19.931 11.930 1.00 61.72 100 ASP A C 1
ATOM 818 O O . ASP A 1 100 ? -6.635 21.058 11.903 1.00 61.72 100 ASP A O 1
ATOM 822 N N . ASN A 1 101 ? -4.947 19.689 12.467 1.00 56.00 101 ASN A N 1
ATOM 823 C CA . ASN A 1 101 ? -4.168 20.653 13.253 1.00 56.00 101 ASN A CA 1
ATOM 824 C C . ASN A 1 101 ? -2.847 21.117 12.603 1.00 56.00 101 ASN A C 1
ATOM 826 O O . ASN A 1 101 ? -2.171 21.964 13.182 1.00 56.00 101 ASN A O 1
ATOM 830 N N . ASN A 1 102 ? -2.452 20.588 11.438 1.00 52.31 102 ASN A N 1
ATOM 831 C CA . ASN A 1 102 ? -1.157 20.897 10.810 1.00 52.31 102 ASN A CA 1
ATOM 832 C C . ASN A 1 102 ? -1.340 21.628 9.471 1.00 52.31 102 ASN A C 1
ATOM 834 O O . ASN A 1 102 ? -1.283 21.019 8.404 1.00 52.31 102 ASN A O 1
ATOM 838 N N . GLU A 1 103 ? -1.528 22.950 9.534 1.00 52.62 103 GLU A N 1
ATOM 839 C CA . GLU A 1 103 ? -1.614 23.835 8.356 1.00 52.62 103 GLU A CA 1
ATOM 840 C C . GLU A 1 103 ? -0.257 24.419 7.905 1.00 52.62 103 GLU A C 1
ATOM 842 O O . GLU A 1 103 ? -0.198 25.177 6.940 1.00 52.62 103 GLU A O 1
ATOM 847 N N . SER A 1 104 ? 0.862 24.086 8.559 1.00 45.84 104 SER A N 1
ATOM 848 C CA . SER A 1 104 ? 2.162 24.701 8.253 1.00 45.84 104 SER A CA 1
ATOM 849 C C . SER A 1 104 ? 3.166 23.722 7.631 1.00 45.84 104 SER A C 1
ATOM 851 O O . SER A 1 104 ? 3.766 22.918 8.343 1.00 45.84 104 SER A O 1
ATOM 853 N N . GLY A 1 105 ? 3.417 23.855 6.322 1.00 54.03 105 GLY A N 1
ATOM 854 C CA . GLY A 1 105 ? 4.547 23.227 5.617 1.00 54.03 105 GLY A CA 1
ATOM 855 C C . GLY A 1 105 ? 4.178 22.152 4.588 1.00 54.03 105 GLY A C 1
ATOM 856 O O . GLY A 1 105 ? 3.018 21.778 4.439 1.00 54.03 105 GLY A O 1
ATOM 857 N N . PHE A 1 106 ? 5.190 21.665 3.858 1.00 54.12 106 PHE A N 1
ATOM 858 C CA . PHE A 1 106 ? 5.062 20.539 2.927 1.00 54.12 106 PHE A CA 1
ATOM 859 C C . PHE A 1 106 ? 4.683 19.279 3.717 1.00 54.12 106 PHE A C 1
ATOM 861 O O . PHE A 1 106 ? 5.515 18.716 4.428 1.00 54.12 106 PHE A O 1
ATOM 868 N N . ASN A 1 107 ? 3.414 18.875 3.637 1.00 72.31 107 ASN A N 1
ATOM 869 C CA . ASN A 1 107 ? 2.890 17.725 4.362 1.00 72.31 107 ASN A CA 1
ATOM 870 C C . ASN A 1 107 ? 2.809 16.518 3.421 1.00 72.31 107 ASN A C 1
ATOM 872 O O . ASN A 1 107 ? 1.917 16.430 2.576 1.00 72.31 107 ASN A O 1
ATOM 876 N N . PHE A 1 108 ? 3.740 15.581 3.595 1.00 80.25 108 PHE A N 1
ATOM 877 C CA . PHE A 1 108 ? 3.801 14.360 2.798 1.00 80.25 108 PHE A CA 1
ATOM 878 C C . PHE A 1 108 ? 2.515 13.524 2.919 1.00 80.25 108 PHE A C 1
ATOM 880 O O . PHE A 1 108 ? 2.086 12.933 1.932 1.00 80.25 108 PHE A O 1
ATOM 887 N N . ASP A 1 109 ? 1.823 13.552 4.065 1.00 83.50 109 ASP A N 1
ATOM 888 C CA . ASP A 1 109 ? 0.540 12.862 4.222 1.00 83.50 109 ASP A CA 1
ATOM 889 C C . ASP A 1 109 ? -0.541 13.418 3.287 1.00 83.50 109 ASP A C 1
ATOM 891 O O . ASP A 1 109 ? -1.306 12.652 2.694 1.00 83.50 109 ASP A O 1
ATOM 895 N N . THR A 1 110 ? -0.595 14.744 3.117 1.00 84.62 110 THR A N 1
ATOM 896 C CA . THR A 1 110 ? -1.545 15.392 2.202 1.00 84.62 110 THR A CA 1
ATOM 897 C C . THR A 1 110 ? -1.273 14.971 0.761 1.00 84.62 110 THR A C 1
ATOM 899 O O . THR A 1 110 ? -2.205 14.584 0.055 1.00 84.62 110 THR A O 1
ATOM 902 N N . GLU A 1 111 ? -0.007 14.962 0.342 1.00 86.75 111 GLU A N 1
ATOM 903 C CA . GLU A 1 111 ? 0.385 14.548 -1.011 1.00 86.75 111 GLU A CA 1
ATOM 904 C C . GLU A 1 111 ? 0.077 13.068 -1.273 1.00 86.75 111 GLU A C 1
ATOM 906 O O . GLU A 1 111 ? -0.490 12.719 -2.312 1.00 86.75 111 GLU A O 1
ATOM 911 N N . ILE A 1 112 ? 0.358 12.183 -0.310 1.00 87.62 112 ILE A N 1
ATOM 912 C CA . ILE A 1 112 ? 0.012 10.760 -0.421 1.00 87.62 112 ILE A CA 1
ATOM 913 C C . ILE A 1 112 ? -1.506 10.566 -0.468 1.00 87.62 112 ILE A C 1
ATOM 915 O O . ILE A 1 112 ? -2.006 9.779 -1.278 1.00 87.62 112 ILE A O 1
ATOM 919 N N . HIS A 1 113 ? -2.259 11.305 0.347 1.00 87.88 113 HIS A N 1
ATOM 920 C CA . HIS A 1 113 ? -3.716 11.274 0.322 1.00 87.88 113 HIS A CA 1
ATOM 921 C C . HIS A 1 113 ? -4.263 11.694 -1.051 1.00 87.88 113 HIS A C 1
ATOM 923 O O . HIS A 1 113 ? -5.147 11.032 -1.613 1.00 87.88 113 HIS A O 1
ATOM 929 N N . GLU A 1 114 ? -3.759 12.798 -1.604 1.00 88.94 114 GLU A N 1
ATOM 930 C CA . GLU A 1 114 ? -4.149 13.276 -2.927 1.00 88.94 114 GLU A CA 1
ATOM 931 C C . GLU A 1 114 ? -3.788 12.282 -4.025 1.00 88.94 114 GLU A C 1
ATOM 933 O O . GLU A 1 114 ? -4.642 11.958 -4.857 1.00 88.94 114 GLU A O 1
ATOM 938 N N . TYR A 1 115 ? -2.562 11.761 -4.000 1.00 89.81 115 TYR A N 1
ATOM 939 C CA . TYR A 1 115 ? -2.098 10.748 -4.935 1.00 89.81 115 TYR A CA 1
ATOM 940 C C . TYR A 1 115 ? -3.018 9.529 -4.920 1.00 89.81 115 TYR A C 1
ATOM 942 O O . TYR A 1 115 ? -3.502 9.105 -5.973 1.00 89.81 115 TYR A O 1
ATOM 950 N N . TYR A 1 116 ? -3.317 9.002 -3.733 1.00 87.06 116 TYR A N 1
ATOM 951 C CA . TYR A 1 116 ? -4.177 7.840 -3.572 1.00 87.06 116 TYR A CA 1
ATOM 952 C C . TYR A 1 116 ? -5.597 8.103 -4.086 1.00 87.06 116 TYR A C 1
ATOM 954 O O . TYR A 1 116 ? -6.158 7.303 -4.837 1.00 87.06 116 TYR A O 1
ATOM 962 N N . THR A 1 117 ? -6.179 9.248 -3.732 1.00 86.44 117 THR A N 1
ATOM 963 C CA . THR A 1 117 ? -7.546 9.604 -4.141 1.00 86.44 117 THR A CA 1
ATOM 964 C C . THR A 1 117 ? -7.645 9.781 -5.658 1.00 86.44 117 THR A C 1
ATOM 966 O O . THR A 1 117 ? -8.579 9.276 -6.286 1.00 86.44 117 THR A O 1
ATOM 969 N N . LYS A 1 118 ? -6.666 10.465 -6.265 1.00 88.38 118 LYS A N 1
ATOM 970 C CA . LYS A 1 118 ? -6.650 10.772 -7.703 1.00 88.38 118 LYS A CA 1
ATOM 971 C C . LYS A 1 118 ? -6.304 9.558 -8.567 1.00 88.38 118 LYS A C 1
ATOM 973 O O . LYS A 1 118 ? -6.833 9.457 -9.674 1.00 88.38 118 LYS A O 1
ATOM 978 N N . ASN A 1 119 ? -5.452 8.653 -8.078 1.00 87.25 119 ASN A N 1
ATOM 979 C CA . ASN A 1 119 ? -4.900 7.559 -8.882 1.00 87.25 119 ASN A CA 1
ATOM 980 C C . ASN A 1 119 ? -5.431 6.172 -8.511 1.00 87.25 119 ASN A C 1
ATOM 982 O O . ASN A 1 119 ? -5.693 5.375 -9.404 1.00 87.25 119 ASN A O 1
ATOM 986 N N . ILE A 1 120 ? -5.627 5.877 -7.225 1.00 87.88 120 ILE A N 1
ATOM 987 C CA . ILE A 1 120 ? -5.955 4.523 -6.753 1.00 87.88 120 ILE A CA 1
ATOM 988 C C . ILE A 1 120 ? -7.470 4.305 -6.712 1.00 87.88 120 ILE A C 1
ATOM 990 O O . ILE A 1 120 ? -7.978 3.399 -7.373 1.00 87.88 120 ILE A O 1
ATOM 994 N N . ILE A 1 121 ? -8.220 5.145 -5.986 1.00 84.69 121 ILE A N 1
ATOM 995 C CA . ILE A 1 121 ? -9.687 4.997 -5.829 1.00 84.69 121 ILE A CA 1
ATOM 996 C C . ILE A 1 121 ? -10.481 5.571 -7.015 1.00 84.69 121 ILE A C 1
ATOM 998 O O . ILE A 1 121 ? -11.704 5.430 -7.084 1.00 84.69 121 ILE A O 1
ATOM 1002 N N . GLN A 1 122 ? -9.801 6.149 -8.004 1.00 84.19 122 GLN A N 1
ATOM 1003 C CA . GLN A 1 122 ? -10.429 6.761 -9.169 1.00 84.19 122 GLN A CA 1
ATOM 1004 C C . GLN A 1 122 ? -11.516 5.868 -9.795 1.00 84.19 122 GLN A C 1
ATOM 1006 O O . GLN A 1 122 ? -11.295 4.693 -10.110 1.00 84.19 122 GLN A O 1
ATOM 1011 N N . SER A 1 123 ? -12.709 6.439 -9.976 1.00 82.81 123 SER A N 1
ATOM 1012 C CA . SER A 1 123 ? -13.793 5.783 -10.712 1.00 82.81 123 SER A CA 1
ATOM 1013 C C . SER A 1 123 ? -13.440 5.636 -12.194 1.00 82.81 123 SER A C 1
ATOM 1015 O O . SER A 1 123 ? -12.757 6.487 -12.762 1.00 82.81 123 SER A O 1
ATOM 1017 N N . PHE A 1 124 ? -13.936 4.577 -12.829 1.00 85.19 124 PHE A N 1
ATOM 1018 C CA . PHE A 1 124 ? -13.755 4.333 -14.258 1.00 85.19 124 PHE A CA 1
ATOM 1019 C C . PHE A 1 124 ? -15.077 3.876 -14.884 1.00 85.19 124 PHE A C 1
ATOM 1021 O O . PHE A 1 124 ? -16.008 3.476 -14.178 1.00 85.19 124 PHE A O 1
ATOM 1028 N N . LYS A 1 125 ? -15.149 3.913 -16.215 1.00 84.12 125 LYS A N 1
ATOM 1029 C CA . LYS A 1 125 ? -16.239 3.323 -16.993 1.00 84.12 125 LYS A CA 1
ATOM 1030 C C . LYS A 1 125 ? -15.665 2.326 -17.989 1.00 84.12 125 LYS A C 1
ATOM 1032 O O . LYS A 1 125 ? -14.671 2.612 -18.651 1.00 84.12 125 LYS A O 1
ATOM 1037 N N . HIS A 1 126 ? -16.288 1.156 -18.097 1.00 81.88 126 HIS A N 1
ATOM 1038 C CA . HIS A 1 126 ? -15.873 0.162 -19.084 1.00 81.88 126 HIS A CA 1
ATOM 1039 C C . HIS A 1 126 ? -16.014 0.717 -20.504 1.00 81.88 126 HIS A C 1
ATOM 1041 O O . HIS A 1 126 ? -17.053 1.268 -20.856 1.00 81.88 126 HIS A O 1
ATOM 1047 N N . GLY A 1 127 ? -14.969 0.541 -21.313 1.00 81.31 127 GLY A N 1
ATOM 1048 C CA . GLY A 1 127 ? -14.927 1.007 -22.700 1.00 81.31 127 GLY A CA 1
ATOM 1049 C C . GLY A 1 127 ? -14.482 2.463 -22.880 1.00 81.31 127 GLY A C 1
ATOM 1050 O O . GLY A 1 127 ? -14.209 2.854 -24.009 1.00 81.31 127 GLY A O 1
ATOM 1051 N N . GLU A 1 128 ? -14.353 3.247 -21.804 1.00 86.38 128 GLU A N 1
ATOM 1052 C CA . GLU A 1 128 ? -13.757 4.588 -21.856 1.00 86.38 128 GLU A CA 1
ATOM 1053 C C . GLU A 1 128 ? -12.245 4.545 -21.538 1.00 86.38 128 GLU A C 1
ATOM 1055 O O . GLU A 1 128 ? -11.780 3.610 -20.875 1.00 86.38 128 GLU A O 1
ATOM 1060 N N . PRO A 1 129 ? -11.457 5.548 -21.978 1.00 84.31 129 PRO A N 1
ATOM 1061 C CA . PRO A 1 129 ? -10.048 5.657 -21.613 1.00 84.31 129 PRO A CA 1
ATOM 1062 C C . PRO A 1 129 ? -9.845 5.719 -20.094 1.00 84.31 129 PRO A C 1
ATOM 1064 O O . PRO A 1 129 ? -10.488 6.501 -19.389 1.00 84.31 129 PRO A O 1
ATOM 1067 N N . ILE A 1 130 ? -8.909 4.913 -19.595 1.00 84.56 130 ILE A N 1
ATOM 1068 C CA . ILE A 1 130 ? -8.514 4.912 -18.186 1.00 84.56 130 ILE A CA 1
ATOM 1069 C C . ILE A 1 130 ? -7.587 6.102 -17.936 1.00 84.56 130 ILE A C 1
ATOM 1071 O O . ILE A 1 130 ? -6.632 6.320 -18.677 1.00 84.56 130 ILE A O 1
ATOM 1075 N N . LYS A 1 131 ? -7.883 6.874 -16.889 1.00 81.88 131 LYS A N 1
ATOM 1076 C CA . LYS A 1 131 ? -7.190 8.134 -16.582 1.00 81.88 131 LYS A CA 1
ATOM 1077 C C . LYS A 1 131 ? -5.997 7.975 -15.637 1.00 81.88 131 LYS A C 1
ATOM 1079 O O . LYS A 1 131 ? -5.230 8.917 -15.491 1.00 81.88 131 LYS A O 1
ATOM 1084 N N . SER A 1 132 ? -5.846 6.820 -14.992 1.00 84.44 132 SER A N 1
ATOM 1085 C CA . SER A 1 132 ? -4.715 6.514 -14.116 1.00 84.44 132 SER A CA 1
ATOM 1086 C C . SER A 1 132 ? -4.227 5.089 -14.347 1.00 84.44 132 SER A C 1
ATOM 1088 O O . SER A 1 132 ? -5.023 4.153 -14.304 1.00 84.44 132 SER A O 1
ATOM 1090 N N . GLY A 1 133 ? -2.917 4.918 -14.536 1.00 80.50 133 GLY A N 1
ATOM 1091 C CA . GLY A 1 133 ? -2.296 3.611 -14.789 1.00 80.50 133 GLY A CA 1
ATOM 1092 C C . GLY A 1 133 ? -2.316 2.639 -13.602 1.00 80.50 133 GLY A C 1
ATOM 1093 O O . GLY A 1 133 ? -1.861 1.509 -13.745 1.00 80.50 133 GLY A O 1
ATOM 1094 N N . ILE A 1 134 ? -2.819 3.065 -12.437 1.00 86.25 134 ILE A N 1
ATOM 1095 C CA . ILE A 1 134 ? -2.893 2.266 -11.201 1.00 86.25 134 ILE A CA 1
ATOM 1096 C C . ILE A 1 134 ? -4.271 2.318 -10.527 1.00 86.25 134 ILE A C 1
ATOM 1098 O O . ILE A 1 134 ? -4.392 2.068 -9.327 1.00 86.25 134 ILE A O 1
ATOM 1102 N N . SER A 1 135 ? -5.331 2.626 -11.282 1.00 89.62 135 SER A N 1
ATOM 1103 C CA . SER A 1 135 ? -6.694 2.616 -10.738 1.00 89.62 135 SER A CA 1
ATOM 1104 C C . SER A 1 135 ? -7.058 1.224 -10.221 1.00 89.62 135 SER A C 1
ATOM 1106 O O . SER A 1 135 ? -7.241 0.280 -10.992 1.00 89.62 135 SER A O 1
ATOM 1108 N N . ARG A 1 136 ? -7.243 1.107 -8.902 1.00 89.38 136 ARG A N 1
ATOM 1109 C CA . ARG A 1 136 ? -7.648 -0.132 -8.223 1.00 89.38 136 ARG A CA 1
ATOM 1110 C C . ARG A 1 136 ? -8.927 -0.685 -8.822 1.00 89.38 136 ARG A C 1
ATOM 1112 O O . ARG A 1 136 ? -9.036 -1.886 -9.050 1.00 89.38 136 ARG A O 1
ATOM 1119 N N . ASN A 1 137 ? -9.897 0.186 -9.087 1.00 87.75 137 ASN A N 1
ATOM 1120 C CA . ASN A 1 137 ? -11.170 -0.225 -9.663 1.00 87.75 137 ASN A CA 1
ATOM 1121 C C . ASN A 1 137 ? -10.986 -0.729 -11.098 1.00 87.75 137 ASN A C 1
ATOM 1123 O O . ASN A 1 137 ? -11.477 -1.809 -11.414 1.00 87.75 137 ASN A O 1
ATOM 1127 N N . ALA A 1 138 ? -10.250 -0.003 -11.944 1.00 89.31 138 ALA A N 1
ATOM 1128 C CA . ALA A 1 138 ? -10.040 -0.426 -13.327 1.00 89.31 138 ALA A CA 1
ATOM 1129 C C . ALA A 1 138 ? -9.275 -1.758 -13.413 1.00 89.31 138 ALA A C 1
ATOM 1131 O O . ALA A 1 138 ? -9.646 -2.623 -14.207 1.00 89.31 138 ALA A O 1
ATOM 1132 N N . ILE A 1 139 ? -8.260 -1.948 -12.564 1.00 92.12 139 ILE A N 1
ATOM 1133 C CA . ILE A 1 139 ? -7.447 -3.169 -12.498 1.00 92.12 139 ILE A CA 1
ATOM 1134 C C . ILE A 1 139 ? -8.280 -4.354 -12.001 1.00 92.12 1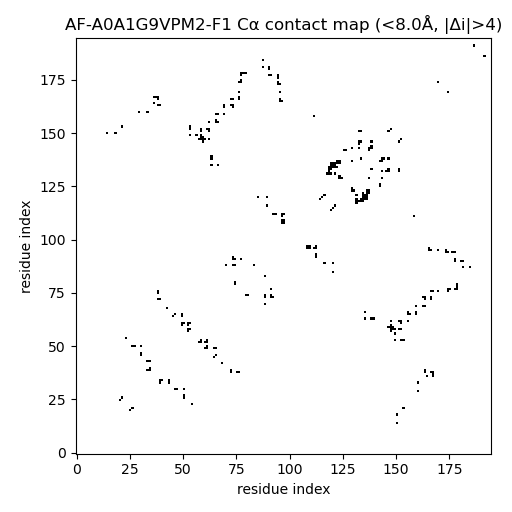39 ILE A C 1
ATOM 1136 O O . ILE A 1 139 ? -8.388 -5.368 -12.687 1.00 92.12 139 ILE A O 1
ATOM 1140 N N . LEU A 1 140 ? -8.913 -4.234 -10.828 1.00 90.25 140 LEU A N 1
ATOM 1141 C CA . LEU A 1 140 ? -9.615 -5.361 -10.201 1.00 90.25 140 LEU A CA 1
ATOM 1142 C C . LEU A 1 140 ? -10.906 -5.756 -10.929 1.00 90.25 140 LEU A C 1
ATOM 1144 O O . LEU A 1 140 ? -11.368 -6.885 -10.781 1.00 90.25 140 LEU A O 1
ATOM 1148 N N . HIS A 1 141 ? -11.473 -4.858 -11.737 1.00 89.81 141 HIS A N 1
ATOM 1149 C CA . HIS A 1 141 ? -12.597 -5.163 -12.624 1.00 89.81 141 HIS A CA 1
ATOM 1150 C C . HIS A 1 141 ? -12.163 -5.504 -14.064 1.00 89.81 141 HIS A C 1
ATOM 1152 O O . HIS A 1 141 ? -13.012 -5.676 -14.938 1.00 89.81 141 HIS A O 1
ATOM 1158 N N . GLY A 1 142 ? -10.857 -5.634 -14.330 1.00 89.81 142 GLY A N 1
ATOM 1159 C CA . GLY A 1 142 ? -10.317 -6.103 -15.612 1.00 89.81 142 GLY A CA 1
ATOM 1160 C C . GLY A 1 142 ? -10.485 -5.130 -16.783 1.00 89.81 142 GLY A C 1
ATOM 1161 O O . GLY A 1 142 ? -10.357 -5.531 -17.945 1.00 89.81 142 GLY A O 1
ATOM 1162 N N . ALA A 1 143 ? -10.792 -3.864 -16.497 1.00 90.81 143 ALA A N 1
ATOM 1163 C CA . ALA A 1 143 ? -10.831 -2.804 -17.496 1.00 90.81 143 ALA A CA 1
ATOM 1164 C C . ALA A 1 143 ? -9.419 -2.389 -17.915 1.00 90.81 143 ALA A C 1
ATOM 1166 O O . ALA A 1 143 ? -9.170 -2.216 -19.109 1.00 90.81 143 ALA A O 1
ATOM 1167 N N . ASP A 1 144 ? -8.496 -2.287 -16.953 1.00 92.00 144 ASP A N 1
ATOM 1168 C CA . ASP A 1 144 ? -7.073 -2.108 -17.233 1.00 92.00 144 ASP A CA 1
ATOM 1169 C C . ASP A 1 144 ? -6.373 -3.466 -17.298 1.00 92.00 144 ASP A C 1
ATOM 1171 O O . ASP A 1 144 ? -6.463 -4.274 -16.376 1.00 92.00 144 ASP A O 1
ATOM 1175 N N . LYS A 1 145 ? -5.648 -3.707 -18.390 1.00 92.56 145 LYS A N 1
ATOM 1176 C CA . LYS A 1 145 ? -4.861 -4.928 -18.624 1.00 92.56 145 LYS A CA 1
ATOM 1177 C C . LYS A 1 145 ? -3.371 -4.639 -18.809 1.00 92.56 145 LYS A C 1
ATOM 1179 O O . LYS A 1 145 ? -2.588 -5.574 -18.948 1.00 92.56 145 LYS A O 1
ATOM 1184 N N . ARG A 1 146 ? -2.983 -3.360 -18.855 1.00 92.69 146 ARG A N 1
ATOM 1185 C CA . ARG A 1 146 ? -1.612 -2.898 -19.134 1.00 92.69 146 ARG A CA 1
ATOM 1186 C C . ARG A 1 146 ? -0.950 -2.248 -17.918 1.00 92.69 146 ARG A C 1
ATOM 1188 O O . ARG A 1 146 ? 0.146 -1.720 -18.035 1.00 92.69 146 ARG A O 1
ATOM 1195 N N . TYR A 1 147 ? -1.5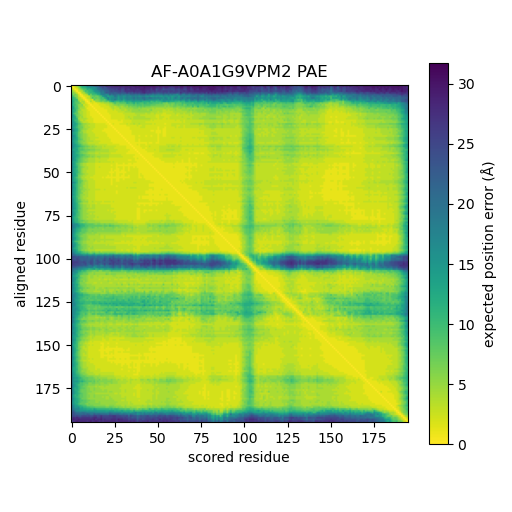81 -2.345 -16.751 1.00 94.50 147 TYR A N 1
ATOM 1196 C CA . TYR A 1 147 ? -1.077 -1.812 -15.485 1.00 94.50 147 TYR A CA 1
ATOM 1197 C C . TYR A 1 147 ? 0.253 -2.433 -15.019 1.00 94.50 147 TYR A C 1
ATOM 1199 O O . TYR A 1 147 ? 0.941 -1.852 -14.182 1.00 94.50 147 TYR A O 1
ATOM 1207 N N . GLY A 1 148 ? 0.602 -3.621 -15.517 1.00 96.75 148 GLY A N 1
ATOM 1208 C CA . GLY A 1 148 ? 1.726 -4.438 -15.063 1.00 96.75 148 GLY A CA 1
ATOM 1209 C C . GLY A 1 148 ? 3.103 -3.967 -15.520 1.00 96.75 148 GLY A C 1
ATOM 1210 O O . GLY A 1 148 ? 3.758 -4.651 -16.299 1.00 96.75 148 GLY A O 1
ATOM 1211 N N . ILE A 1 149 ? 3.550 -2.819 -15.018 1.00 96.12 149 ILE A N 1
ATOM 1212 C CA . ILE A 1 149 ? 4.870 -2.243 -15.310 1.00 96.12 149 ILE A CA 1
ATOM 1213 C C . ILE A 1 149 ? 5.658 -1.971 -14.023 1.00 96.12 149 ILE A C 1
ATOM 1215 O O . ILE A 1 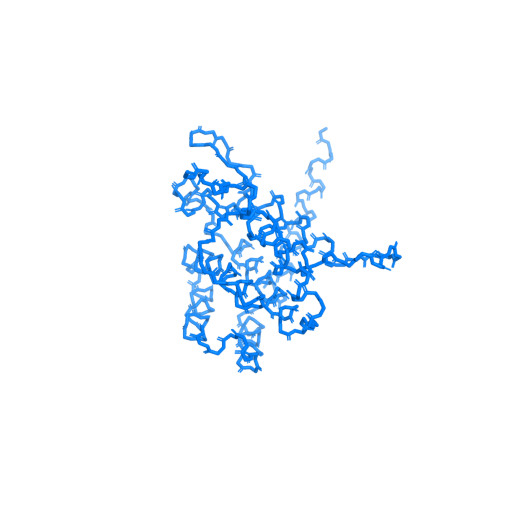149 ? 5.075 -1.841 -12.941 1.00 96.12 149 ILE A O 1
ATOM 1219 N N . LEU A 1 150 ? 6.985 -1.858 -14.149 1.00 96.56 150 LEU A N 1
ATOM 1220 C CA . LEU A 1 150 ? 7.903 -1.673 -13.020 1.00 96.56 150 LEU A CA 1
ATOM 1221 C C . LEU A 1 150 ? 7.543 -0.441 -12.183 1.00 96.56 150 LEU A C 1
ATOM 1223 O O . LEU A 1 150 ? 7.407 -0.555 -10.966 1.00 96.56 150 LEU A O 1
ATOM 1227 N N . SER A 1 151 ? 7.320 0.708 -12.829 1.00 95.19 151 SER A N 1
ATOM 1228 C CA . SER A 1 151 ? 7.004 1.969 -12.147 1.00 95.19 151 SER A CA 1
ATOM 1229 C C . SER A 1 151 ? 5.752 1.860 -11.276 1.00 95.19 151 SER A C 1
ATOM 1231 O O . SER A 1 151 ? 5.771 2.244 -10.109 1.00 95.19 151 SER A O 1
ATOM 1233 N N . ASN A 1 152 ? 4.683 1.263 -11.802 1.00 95.69 152 ASN A N 1
ATOM 1234 C CA . ASN A 1 152 ? 3.445 1.025 -11.062 1.00 95.69 152 ASN A CA 1
ATOM 1235 C C . ASN A 1 152 ? 3.656 0.062 -9.896 1.00 95.69 152 ASN A C 1
ATOM 1237 O O . ASN A 1 152 ? 3.140 0.283 -8.800 1.00 95.69 152 ASN A O 1
ATOM 1241 N N . SER A 1 153 ? 4.429 -1.001 -10.116 1.00 97.94 153 SER A N 1
ATOM 1242 C CA . SER A 1 153 ? 4.726 -1.967 -9.070 1.00 97.94 153 SER A CA 1
ATOM 1243 C C . SER A 1 153 ? 5.533 -1.348 -7.933 1.00 97.94 153 SER A C 1
ATOM 1245 O O . SER A 1 153 ? 5.195 -1.584 -6.774 1.00 97.94 153 SER A O 1
ATOM 1247 N N . LEU A 1 154 ? 6.552 -0.548 -8.254 1.00 97.44 154 LEU A N 1
ATOM 1248 C CA . LEU A 1 154 ? 7.361 0.167 -7.273 1.00 97.44 154 LEU A CA 1
ATOM 1249 C C . LEU A 1 154 ? 6.505 1.174 -6.498 1.00 97.44 154 LEU A C 1
ATOM 1251 O O . LEU A 1 154 ? 6.459 1.116 -5.273 1.00 97.44 154 LEU A O 1
ATOM 1255 N N . LYS A 1 155 ? 5.741 2.023 -7.198 1.00 95.50 155 LYS A 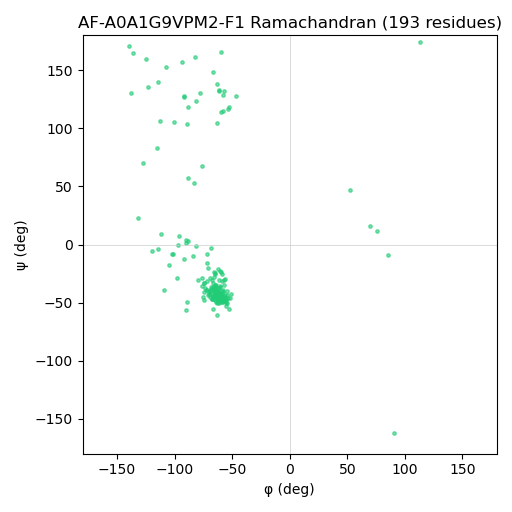N 1
ATOM 1256 C CA . LYS A 1 155 ? 4.817 2.992 -6.580 1.00 95.50 155 LYS A CA 1
ATOM 1257 C C . LYS A 1 155 ? 3.834 2.311 -5.625 1.00 95.50 155 LYS A C 1
ATOM 1259 O O . LYS A 1 155 ? 3.590 2.817 -4.537 1.00 95.50 155 LYS A O 1
ATOM 1264 N N . THR A 1 156 ? 3.319 1.136 -5.993 1.00 97.00 156 THR A N 1
ATOM 1265 C CA . THR A 1 156 ? 2.397 0.371 -5.140 1.00 97.00 156 THR A CA 1
ATOM 1266 C C . THR A 1 156 ? 3.090 -0.185 -3.888 1.00 97.00 156 THR A C 1
ATOM 1268 O O . THR A 1 156 ? 2.493 -0.150 -2.815 1.00 97.00 156 THR A O 1
ATOM 1271 N N . ILE A 1 157 ? 4.339 -0.661 -3.994 1.00 98.19 157 ILE A N 1
ATOM 1272 C CA . ILE A 1 157 ? 5.137 -1.106 -2.836 1.00 98.19 157 ILE A CA 1
ATOM 1273 C C . ILE A 1 157 ? 5.390 0.057 -1.878 1.00 98.19 157 ILE A C 1
ATOM 1275 O O . ILE A 1 157 ? 5.117 -0.077 -0.691 1.00 98.19 157 ILE A O 1
ATOM 1279 N N . LEU A 1 158 ? 5.859 1.198 -2.391 1.00 96.81 158 LEU A N 1
ATOM 1280 C CA . LEU A 1 158 ? 6.170 2.374 -1.572 1.00 96.81 158 LEU A CA 1
ATOM 1281 C C . LEU A 1 158 ? 4.918 2.959 -0.911 1.00 96.81 158 LEU A C 1
ATOM 1283 O O . LEU A 1 158 ? 4.948 3.344 0.253 1.00 96.81 158 LEU A O 1
ATOM 1287 N N . LEU A 1 159 ? 3.796 2.977 -1.632 1.00 95.94 159 LEU A N 1
ATOM 1288 C CA . LEU A 1 159 ? 2.513 3.384 -1.073 1.00 95.94 159 LEU A CA 1
ATOM 1289 C C . LEU A 1 159 ? 2.064 2.440 0.049 1.00 95.94 159 LEU A C 1
ATOM 1291 O O . LEU A 1 159 ? 1.600 2.903 1.089 1.00 95.94 159 LEU A O 1
ATOM 1295 N N . PHE A 1 160 ? 2.183 1.125 -0.153 1.00 97.56 160 PHE A N 1
ATOM 1296 C CA . PHE A 1 160 ? 1.834 0.151 0.877 1.00 97.56 160 PHE A CA 1
ATOM 1297 C C . PHE A 1 160 ? 2.717 0.308 2.114 1.00 97.56 160 PHE A C 1
ATOM 1299 O O . PHE A 1 160 ? 2.187 0.367 3.222 1.00 97.56 160 PHE A O 1
ATOM 1306 N N . ASP A 1 161 ? 4.031 0.425 1.914 1.00 97.50 161 ASP A N 1
ATOM 1307 C CA . ASP A 1 161 ? 5.000 0.665 2.980 1.00 97.50 161 ASP A CA 1
ATOM 1308 C C . ASP A 1 161 ? 4.592 1.880 3.819 1.00 97.50 161 ASP A C 1
ATOM 1310 O O . ASP A 1 161 ? 4.324 1.750 5.016 1.00 97.50 161 ASP A O 1
ATOM 1314 N N . TYR A 1 162 ? 4.392 3.024 3.162 1.00 95.62 162 TYR A N 1
ATOM 1315 C CA . TYR A 1 162 ? 4.007 4.266 3.822 1.00 95.62 162 TYR A CA 1
ATOM 1316 C C . TYR A 1 162 ? 2.730 4.128 4.659 1.00 95.62 162 TYR A C 1
ATOM 1318 O O . TYR A 1 162 ? 2.716 4.438 5.850 1.00 95.62 162 TYR A O 1
ATOM 1326 N N . ILE A 1 163 ? 1.650 3.624 4.052 1.00 94.50 163 ILE A N 1
ATOM 1327 C CA . ILE A 1 163 ? 0.352 3.494 4.725 1.00 94.50 163 ILE A CA 1
ATOM 1328 C C . ILE A 1 163 ? 0.412 2.481 5.867 1.00 94.50 163 ILE A C 1
ATOM 1330 O O . ILE A 1 163 ? -0.209 2.699 6.907 1.00 94.50 163 ILE A O 1
ATOM 1334 N N . SER A 1 164 ? 1.150 1.384 5.703 1.00 96.44 164 SER A N 1
ATOM 1335 C CA . SER A 1 164 ? 1.294 0.375 6.753 1.00 96.44 164 SER A CA 1
ATOM 1336 C C . SER A 1 164 ? 2.067 0.899 7.964 1.00 96.44 164 SER A C 1
ATOM 1338 O O . SER A 1 164 ? 1.682 0.612 9.099 1.00 96.44 164 SER A O 1
ATOM 1340 N N . ASN A 1 165 ? 3.093 1.723 7.736 1.00 94.94 165 ASN A N 1
ATOM 1341 C CA . ASN A 1 165 ? 3.863 2.371 8.795 1.00 94.94 165 ASN A CA 1
ATOM 1342 C C . ASN A 1 165 ? 3.038 3.464 9.488 1.00 94.94 165 ASN A C 1
ATOM 1344 O O . ASN A 1 165 ? 2.971 3.498 10.717 1.00 94.94 165 ASN A O 1
ATOM 1348 N N . ALA A 1 166 ? 2.315 4.288 8.724 1.00 93.44 166 ALA A N 1
ATOM 1349 C CA . ALA A 1 166 ? 1.378 5.262 9.283 1.00 93.44 166 ALA A CA 1
ATOM 1350 C C . ALA A 1 166 ? 0.286 4.576 10.125 1.00 93.44 166 ALA A C 1
ATOM 1352 O O . ALA A 1 166 ? -0.035 5.021 11.227 1.00 93.44 166 ALA A O 1
ATOM 1353 N N . GLY A 1 167 ? -0.261 3.459 9.636 1.00 94.50 167 GLY A N 1
ATOM 1354 C CA . GLY A 1 167 ? -1.265 2.668 10.343 1.00 94.50 167 GLY A CA 1
ATOM 1355 C C . GLY A 1 167 ? -0.730 1.991 11.606 1.00 94.50 167 GLY A C 1
ATOM 1356 O O . GLY A 1 167 ? -1.466 1.870 12.581 1.00 94.50 167 GLY A O 1
ATOM 1357 N N . PHE A 1 168 ? 0.537 1.580 11.622 1.00 94.06 168 PHE A N 1
ATOM 1358 C CA . PHE A 1 168 ? 1.187 1.019 12.810 1.00 94.06 168 PHE A CA 1
ATOM 1359 C C . PHE A 1 168 ? 1.398 2.069 13.909 1.00 94.06 168 PHE A C 1
ATOM 1361 O O . PHE A 1 168 ? 1.213 1.776 15.089 1.00 94.06 168 PHE A O 1
ATOM 1368 N N . CYS A 1 169 ? 1.713 3.305 13.519 1.00 91.62 169 CYS A N 1
ATOM 1369 C CA . CYS A 1 169 ? 1.952 4.426 14.430 1.00 91.62 169 CYS A CA 1
ATOM 1370 C C . CYS A 1 169 ? 0.685 5.213 14.812 1.00 91.62 169 CYS A C 1
ATOM 1372 O O . CYS A 1 169 ? 0.788 6.228 15.502 1.00 91.62 169 CYS A O 1
ATOM 1374 N N . ILE A 1 170 ? -0.502 4.792 14.360 1.00 92.25 170 ILE A N 1
ATOM 1375 C CA . ILE A 1 170 ? -1.739 5.550 14.573 1.00 92.25 170 ILE A CA 1
ATOM 1376 C C . ILE A 1 170 ? -2.078 5.680 16.069 1.00 92.25 170 ILE A C 1
ATOM 1378 O O . ILE A 1 170 ? -2.018 4.715 16.837 1.00 92.25 170 ILE A O 1
ATOM 1382 N N . ASP A 1 171 ? -2.516 6.865 16.487 1.00 91.50 171 ASP A N 1
ATOM 1383 C CA . ASP A 1 171 ? -3.008 7.087 17.842 1.00 91.50 171 ASP A CA 1
ATOM 1384 C C . ASP A 1 171 ? -4.478 6.650 18.019 1.00 91.50 171 ASP A C 1
ATOM 1386 O O . ASP A 1 171 ? -5.260 6.486 17.072 1.00 91.50 171 ASP A O 1
ATOM 1390 N N . LYS A 1 172 ? -4.877 6.447 19.279 1.00 92.44 172 LYS A N 1
ATOM 1391 C CA . LYS A 1 172 ? -6.222 5.963 19.626 1.00 92.44 172 LYS A CA 1
ATOM 1392 C C . LYS A 1 172 ? -7.328 6.959 19.275 1.00 92.44 172 LYS A C 1
ATOM 1394 O O . LYS A 1 172 ? -8.450 6.515 19.005 1.00 92.44 172 LYS A O 1
ATOM 1399 N N . ASP A 1 173 ? -7.032 8.255 19.253 1.00 91.94 173 ASP A N 1
ATOM 1400 C CA . ASP A 1 173 ? -8.012 9.302 18.973 1.00 91.94 173 ASP A CA 1
ATOM 1401 C C . ASP A 1 173 ? -8.332 9.330 17.476 1.00 91.94 173 ASP A C 1
ATOM 1403 O O . ASP A 1 173 ? -9.508 9.279 17.095 1.00 91.94 173 ASP A O 1
ATOM 1407 N N . LYS A 1 174 ? -7.312 9.261 16.607 1.00 91.75 174 LYS A N 1
ATOM 1408 C CA . LYS A 1 174 ? -7.480 9.073 15.157 1.00 91.75 174 LYS A CA 1
ATOM 1409 C C . LYS A 1 174 ? -8.239 7.785 14.855 1.00 91.75 174 LYS A C 1
ATOM 1411 O O . LYS A 1 174 ? -9.204 7.826 14.083 1.00 91.75 174 LYS A O 1
ATOM 1416 N N . GLN A 1 175 ? -7.890 6.670 15.506 1.00 94.38 175 GLN A N 1
ATOM 1417 C CA . GLN A 1 175 ? -8.638 5.418 15.353 1.00 94.38 175 GLN A CA 1
ATOM 1418 C C . GLN A 1 175 ? -10.122 5.579 15.726 1.00 94.38 175 GLN A C 1
ATOM 1420 O O . GLN A 1 175 ? -11.006 5.113 14.999 1.00 94.38 175 GLN A O 1
ATOM 1425 N N . GLN A 1 176 ? -10.420 6.234 16.851 1.00 94.75 176 GLN A N 1
ATOM 1426 C CA . GLN A 1 176 ? -11.792 6.457 17.309 1.00 94.75 176 GLN A CA 1
ATOM 1427 C C . GLN A 1 176 ? -12.574 7.361 16.350 1.00 94.75 176 GLN A C 1
ATOM 1429 O O . GLN A 1 176 ? -13.686 7.005 15.949 1.00 94.75 176 GLN A O 1
ATOM 1434 N N . ARG A 1 177 ? -11.968 8.465 15.906 1.00 93.50 177 ARG A N 1
ATOM 1435 C CA . ARG A 1 177 ? -12.529 9.387 14.909 1.00 93.50 177 ARG A CA 1
ATOM 1436 C C . ARG A 1 177 ? -12.890 8.658 13.614 1.00 93.50 177 ARG A C 1
ATOM 1438 O O . ARG A 1 177 ? -13.997 8.826 13.098 1.00 93.50 177 ARG A O 1
ATOM 1445 N N . GLY A 1 178 ? -12.002 7.791 13.122 1.00 94.56 178 GLY A N 1
ATOM 1446 C CA . GLY A 1 178 ? -12.274 6.952 11.953 1.00 94.56 178 GLY A CA 1
ATOM 1447 C C . GLY A 1 178 ? -13.497 6.055 12.161 1.00 94.56 178 GLY A C 1
ATOM 1448 O O . GLY A 1 178 ? -14.432 6.078 11.355 1.00 94.56 178 GLY A O 1
ATOM 1449 N N . ARG A 1 179 ? -13.566 5.333 13.289 1.00 95.88 179 ARG A N 1
ATOM 1450 C CA . ARG A 1 179 ? -14.724 4.481 13.629 1.00 95.88 179 ARG A CA 1
ATOM 1451 C C . ARG A 1 179 ? -16.039 5.260 13.681 1.00 95.88 179 ARG A C 1
ATOM 1453 O O . ARG A 1 179 ? -17.069 4.765 13.208 1.00 95.88 179 ARG A O 1
ATOM 1460 N N . GLU A 1 180 ? -16.023 6.467 14.233 1.00 95.31 180 GLU A N 1
ATOM 1461 C CA . GLU A 1 180 ? -17.200 7.334 14.321 1.00 95.31 180 GLU A CA 1
ATOM 1462 C C . GLU A 1 180 ? -17.675 7.805 12.947 1.00 95.31 180 GLU A C 1
ATOM 1464 O O . GLU A 1 180 ? -18.867 7.670 12.642 1.00 95.31 180 GLU A O 1
ATOM 1469 N N . LYS A 1 181 ? -16.756 8.243 12.073 1.00 94.88 181 LYS A N 1
ATOM 1470 C CA . LYS A 1 181 ? -17.089 8.583 10.680 1.00 94.88 181 LYS A CA 1
ATOM 1471 C C . LYS A 1 181 ? -17.744 7.403 9.959 1.00 94.88 181 LYS A C 1
ATOM 1473 O O . LYS A 1 181 ? -18.776 7.581 9.305 1.00 94.88 181 LYS A O 1
ATOM 1478 N N . ILE A 1 182 ? -17.229 6.180 10.135 1.00 95.06 182 ILE A N 1
ATOM 1479 C CA . ILE A 1 182 ? -17.824 4.981 9.519 1.00 95.06 182 ILE A CA 1
ATOM 1480 C C . ILE A 1 182 ? -19.222 4.688 10.079 1.00 95.06 182 ILE A C 1
ATOM 1482 O O . ILE A 1 182 ? -20.137 4.334 9.326 1.00 95.06 182 ILE A O 1
ATOM 1486 N N . LYS A 1 183 ? -19.435 4.863 11.388 1.00 94.19 183 LYS A N 1
ATOM 1487 C CA . LYS A 1 183 ? -20.757 4.695 12.015 1.00 94.19 183 LYS A CA 1
ATOM 1488 C C . LYS A 1 183 ? -21.782 5.677 11.439 1.00 94.19 183 LYS A C 1
ATOM 1490 O O . LYS A 1 183 ? -22.906 5.268 11.136 1.00 94.19 183 LYS A O 1
ATOM 1495 N N . ILE A 1 184 ? -21.392 6.939 11.250 1.00 93.69 184 ILE A N 1
ATOM 1496 C CA . ILE A 1 184 ? -22.231 7.978 10.635 1.00 93.69 184 ILE A CA 1
ATOM 1497 C C . ILE A 1 184 ? -22.542 7.618 9.177 1.00 93.69 184 ILE A C 1
ATOM 1499 O O . ILE A 1 184 ? -23.714 7.582 8.795 1.00 93.69 184 ILE A O 1
ATOM 1503 N N . HIS A 1 185 ? -21.524 7.259 8.388 1.00 93.81 185 HIS A N 1
ATOM 1504 C CA . HIS A 1 185 ? -21.697 6.855 6.990 1.00 93.81 185 HIS A CA 1
ATOM 1505 C C . HIS A 1 185 ? -22.698 5.698 6.848 1.00 93.81 185 HIS A C 1
ATOM 1507 O O . HIS A 1 185 ? -23.638 5.765 6.052 1.00 93.81 185 HIS A O 1
ATOM 1513 N N . ARG A 1 186 ? -22.556 4.655 7.674 1.00 92.50 186 ARG A N 1
ATOM 1514 C CA . ARG A 1 186 ? -23.456 3.492 7.661 1.00 92.50 186 ARG A CA 1
ATOM 1515 C C . ARG A 1 186 ? -24.896 3.856 8.012 1.00 92.50 186 ARG A C 1
ATOM 1517 O O . ARG A 1 186 ? -25.810 3.343 7.370 1.00 92.50 186 ARG A O 1
ATOM 1524 N N . LYS A 1 187 ? -25.106 4.742 8.992 1.00 91.25 187 LYS A N 1
ATOM 1525 C CA . LYS A 1 187 ? -26.446 5.214 9.381 1.00 91.25 187 LYS A CA 1
ATOM 1526 C C . LYS A 1 187 ? -27.140 5.952 8.233 1.00 91.25 187 LYS A C 1
ATOM 1528 O O . LYS A 1 187 ? -28.334 5.751 8.032 1.00 91.25 187 LYS A O 1
ATOM 1533 N N . ASN A 1 188 ? -26.390 6.753 7.477 1.00 88.62 188 ASN A N 1
ATOM 1534 C CA . ASN A 1 188 ? -26.917 7.507 6.338 1.00 88.62 188 ASN A CA 1
ATOM 1535 C C . ASN A 1 188 ? -27.206 6.605 5.129 1.00 88.62 188 ASN A C 1
ATOM 1537 O O . ASN A 1 188 ? -28.200 6.804 4.438 1.00 88.62 188 ASN A O 1
ATOM 1541 N N . ARG A 1 189 ? -26.364 5.593 4.887 1.00 82.44 189 ARG A N 1
ATOM 1542 C CA . ARG A 1 189 ? -26.492 4.683 3.737 1.00 82.44 189 ARG A CA 1
ATOM 1543 C C . ARG A 1 189 ? -27.547 3.588 3.929 1.00 82.44 189 ARG A C 1
ATOM 1545 O O . ARG A 1 189 ? -28.152 3.151 2.956 1.00 82.44 189 ARG A O 1
ATOM 1552 N N . TYR A 1 190 ? -27.770 3.147 5.166 1.00 75.44 190 TYR A N 1
ATOM 1553 C CA . TYR A 1 190 ? -28.743 2.108 5.513 1.00 75.44 190 TYR A CA 1
ATOM 1554 C C . TYR A 1 190 ? -29.675 2.605 6.629 1.00 75.44 190 TYR A C 1
ATOM 1556 O O . TYR A 1 190 ? -29.573 2.137 7.770 1.00 75.44 190 TYR A O 1
ATOM 1564 N N . PRO A 1 191 ? -30.581 3.564 6.346 1.00 68.62 191 PRO A N 1
ATOM 1565 C CA . PRO A 1 191 ? -31.540 4.013 7.344 1.00 68.62 191 PRO A CA 1
ATOM 1566 C C . PRO A 1 191 ? -32.360 2.808 7.817 1.00 68.62 191 PRO A C 1
ATOM 1568 O O . PRO A 1 191 ? -32.885 2.044 7.003 1.00 68.62 191 PRO A O 1
ATOM 1571 N N . LYS A 1 192 ? -32.449 2.601 9.141 1.00 65.69 192 LYS A N 1
ATOM 1572 C CA . LYS A 1 192 ? -33.306 1.549 9.709 1.00 65.69 192 LYS A CA 1
ATOM 1573 C C . LYS A 1 192 ? -34.709 1.738 9.131 1.00 65.69 192 LYS A C 1
ATOM 1575 O O . LYS A 1 192 ? -35.318 2.780 9.367 1.00 65.69 192 LYS A O 1
ATOM 1580 N N . LYS A 1 193 ? -35.219 0.742 8.395 1.00 53.03 193 LYS A N 1
ATOM 1581 C CA . LYS A 1 193 ? -36.638 0.700 8.022 1.00 53.03 193 LYS A CA 1
ATOM 1582 C C . LYS A 1 193 ? -37.437 0.839 9.319 1.00 53.03 193 LYS A C 1
ATOM 1584 O O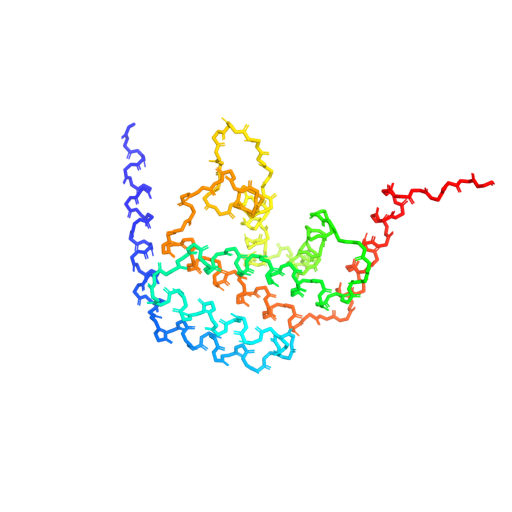 . LYS A 1 193 ? -37.280 0.005 10.212 1.00 53.03 193 LYS A O 1
ATOM 1589 N N . ARG A 1 194 ? -38.220 1.916 9.447 1.00 54.19 194 ARG A N 1
ATOM 1590 C CA . ARG A 1 194 ? -39.233 2.028 10.501 1.00 54.19 194 ARG A CA 1
ATOM 1591 C C . ARG A 1 194 ? -40.164 0.826 10.311 1.00 54.19 194 ARG A C 1
ATOM 1593 O O . ARG A 1 194 ? -40.727 0.680 9.230 1.00 54.19 194 ARG A O 1
ATOM 1600 N N . LYS A 1 195 ? -40.169 -0.081 11.289 1.00 48.41 195 LYS A N 1
ATOM 1601 C CA . LYS A 1 195 ? -41.206 -1.105 11.417 1.00 48.41 195 LYS A CA 1
ATOM 1602 C C . LYS A 1 195 ? -42.450 -0.449 11.985 1.00 48.41 195 LYS A C 1
ATOM 1604 O O . LYS A 1 195 ? -42.262 0.461 12.824 1.00 48.41 195 LYS A O 1
#

Solvent-accessible surface area (backbone atoms only — not comparable to full-atom values): 11267 Å² total; per-residue (Å²): 138,69,68,68,62,57,56,51,54,51,48,51,53,49,51,52,52,48,54,65,66,56,28,69,66,49,52,50,48,55,58,55,57,45,72,76,35,78,86,39,58,92,45,43,73,59,52,53,50,34,54,54,29,46,70,70,67,37,18,71,55,24,38,62,52,47,59,54,47,45,56,50,48,56,36,58,57,43,66,66,78,79,93,81,53,72,69,51,54,53,50,42,49,47,41,73,39,54,62,98,83,71,89,82,73,95,52,66,42,54,53,52,48,50,50,41,52,67,28,30,70,29,84,78,58,87,94,54,88,81,92,40,76,60,18,48,54,31,44,79,70,63,67,44,85,78,49,54,37,70,70,50,31,51,52,46,50,55,51,42,52,52,52,53,52,53,45,67,69,57,54,72,64,48,30,49,52,33,47,50,54,49,54,52,51,48,51,72,76,56,63,79,78,84,125

Foldseek 3Di:
DPPVVVVVVVVVVVLVVLPVVCDLVVLVVLLVVCCPQPLCVVVNVLSVVLSVCLNVLVQLSNQLSLLVVLLVSLCVLLVPDDDDDLVLSLLSLCLLLDDPPDPDDDRVSVVLNCCCVVAACDDDDAPDDDPHLRHNVCSVVVSDPPSSGNSNSSVSSVSSSVSSVSSSPDDPVSSVVSNVVVVVVCCVVCPPPDD

Secondary structure (DSSP, 8-state):
--HHHHHHHHHHHHHHHHHHHT-HHHHHHHHHHGGG-TTTGGGHHHHHHHHHHHHTT-HHHHHHHHHHHHHHHHHHHTT--S---HHHHHHHHHHHH--TT--SS--HHHHHHHHIIIIIS----TTSPPS-TT-HHHHHTTS-S---SHHHHHHHHHHHHHHHHHHHT--HHHHHHHHHHHHHHHHHHSPPP--

Sequence (195 aa):
MYENNSEDLTTEIIDEFMFNYYSSEKIRLIAFEWESNELLKERMSILRNVIMAHNLGMYNVTIPTLLTQLEGVLIDTFNIRGKVDGKIIELLLECLLKDDNNESGFNFDTEIHEYYTKNIIQSFKHGEPIKSGISRNAILHGADKRYGILSNSLKTILLFDYISNAGFCIDKDKQQRGREKIKIHRKNRYPKKRK

Radius of gyration: 18.19 Å; Cα contacts (8 Å, |Δi|>4): 175; chains: 1; bounding box: 60×40×48 Å

pLDDT: mean 88.71, std 12.5, range [42.66, 98.56]

Mean predicted aligned error: 6.09 Å